Protein AF-A0A7S2VD20-F1 (afdb_monomer_lite)

Sequence (192 aa):
GSCWFQWHRGLNLAALVSISSGLLLAANLGGRKGLKDFDLSTHDSFGYIVFGLTVLQMVLGFVRPRGEIISASFSQPQEPTPIPKEQHSFSDAEVASQEIYSDEEPNDPSSAAVTSKNHKSSLLRMVWGFLHRWVGLGILALAWYTAHTGIQLYQERYENQALGILFWVLASMMGGTLLMLTVYAKLFQNKK

Radius of gyration: 31.03 Å; chains: 1; bounding box: 78×35×81 Å

Structure (mmCIF, N/CA/C/O backbone):
data_AF-A0A7S2VD20-F1
#
_entry.id   AF-A0A7S2VD20-F1
#
loop_
_atom_site.group_PDB
_atom_site.id
_atom_site.type_symbol
_atom_site.label_atom_id
_atom_site.label_alt_id
_atom_site.label_comp_id
_atom_site.label_asym_id
_atom_site.label_entity_id
_atom_site.label_seq_id
_atom_site.pdbx_PDB_ins_code
_atom_site.Cartn_x
_atom_site.Cartn_y
_atom_site.Cartn_z
_atom_site.occupancy
_atom_site.B_iso_or_equiv
_atom_site.auth_seq_id
_atom_site.auth_comp_id
_atom_site.auth_asym_id
_atom_site.auth_atom_id
_atom_site.pdbx_PDB_model_num
ATOM 1 N N . GLY A 1 1 ? 18.544 -7.400 -10.070 1.00 61.16 1 GLY A N 1
ATOM 2 C CA . GLY A 1 1 ? 17.471 -6.386 -9.942 1.00 61.16 1 GLY A CA 1
ATOM 3 C C . GLY A 1 1 ? 17.949 -5.286 -9.021 1.00 61.16 1 GLY A C 1
ATOM 4 O O . GLY A 1 1 ? 18.721 -5.596 -8.124 1.00 61.16 1 GLY A O 1
ATOM 5 N N . SER A 1 2 ? 17.551 -4.031 -9.243 1.00 84.12 2 SER A N 1
ATOM 6 C CA . SER A 1 2 ? 18.001 -2.916 -8.397 1.00 84.12 2 SER A CA 1
ATOM 7 C C . SER A 1 2 ? 17.659 -3.159 -6.920 1.00 84.12 2 SER A C 1
ATOM 9 O O . SER A 1 2 ? 16.620 -3.749 -6.617 1.00 84.12 2 SER A O 1
ATOM 11 N N . CYS A 1 3 ? 18.524 -2.702 -6.007 1.00 85.31 3 CYS A N 1
ATOM 12 C CA . CYS A 1 3 ? 18.321 -2.797 -4.553 1.00 85.31 3 CYS A CA 1
ATOM 13 C C . CYS A 1 3 ? 16.929 -2.272 -4.141 1.00 85.31 3 CYS A C 1
ATOM 15 O O . CYS A 1 3 ? 16.194 -2.938 -3.416 1.00 85.31 3 CYS A O 1
ATOM 17 N N . TRP A 1 4 ? 16.505 -1.152 -4.738 1.00 85.88 4 TRP A N 1
ATOM 18 C CA . TRP A 1 4 ? 15.167 -0.574 -4.573 1.00 85.88 4 TRP A CA 1
ATOM 19 C C . TRP A 1 4 ? 14.021 -1.569 -4.805 1.00 85.88 4 TRP A C 1
ATOM 21 O O . TRP A 1 4 ? 13.073 -1.620 -4.027 1.00 85.88 4 TRP A O 1
ATOM 31 N N . PHE A 1 5 ? 14.097 -2.388 -5.859 1.00 86.94 5 PHE A N 1
ATOM 32 C CA . PHE A 1 5 ? 13.026 -3.330 -6.189 1.00 86.94 5 PHE A CA 1
ATOM 33 C C . PHE A 1 5 ? 12.894 -4.451 -5.151 1.00 86.94 5 PHE A C 1
ATOM 35 O O . PHE A 1 5 ? 11.785 -4.914 -4.888 1.00 86.94 5 PHE A O 1
ATOM 42 N N . GLN A 1 6 ? 14.010 -4.881 -4.556 1.00 89.81 6 GLN A N 1
ATOM 43 C CA . GLN A 1 6 ? 14.001 -5.891 -3.495 1.00 89.81 6 GLN A CA 1
ATOM 44 C C . GLN A 1 6 ? 13.362 -5.327 -2.222 1.00 89.81 6 GLN A C 1
ATOM 46 O O . GLN A 1 6 ? 12.444 -5.944 -1.683 1.00 89.81 6 GLN A O 1
ATOM 51 N N . TRP A 1 7 ? 13.763 -4.117 -1.817 1.00 89.56 7 TRP A N 1
ATOM 52 C CA . TRP A 1 7 ? 13.173 -3.404 -0.680 1.00 89.56 7 TRP A CA 1
ATOM 53 C C . TRP A 1 7 ? 11.678 -3.156 -0.855 1.00 89.56 7 TRP A C 1
ATOM 55 O O . TRP A 1 7 ? 10.892 -3.492 0.025 1.00 89.56 7 TRP A O 1
ATOM 65 N N . HIS A 1 8 ? 11.267 -2.637 -2.013 1.00 89.12 8 HIS A N 1
ATOM 66 C CA . HIS A 1 8 ? 9.859 -2.377 -2.304 1.00 89.12 8 HIS A CA 1
ATOM 67 C C . HIS A 1 8 ? 9.008 -3.653 -2.202 1.00 89.12 8 HIS A C 1
ATOM 69 O O . HIS A 1 8 ? 7.942 -3.644 -1.590 1.00 89.12 8 HIS A O 1
ATOM 75 N N . ARG A 1 9 ? 9.494 -4.779 -2.742 1.00 91.06 9 ARG A N 1
ATOM 76 C CA . ARG A 1 9 ? 8.810 -6.076 -2.617 1.00 91.06 9 ARG A CA 1
ATOM 77 C C . ARG A 1 9 ? 8.738 -6.565 -1.173 1.00 91.06 9 ARG A C 1
ATOM 79 O O . ARG A 1 9 ? 7.682 -7.040 -0.770 1.00 91.06 9 ARG A O 1
ATOM 86 N N . GLY A 1 10 ? 9.831 -6.452 -0.418 1.00 92.75 10 GLY A N 1
ATOM 87 C CA . GLY A 1 10 ? 9.873 -6.843 0.991 1.00 92.75 10 GLY A CA 1
ATOM 88 C C . GLY A 1 10 ? 8.882 -6.047 1.841 1.00 92.75 10 GLY A C 1
ATOM 89 O O . GLY A 1 10 ? 8.111 -6.638 2.590 1.00 92.75 10 GLY A O 1
ATOM 90 N N . LEU A 1 11 ? 8.835 -4.724 1.661 1.00 91.12 11 LEU A N 1
ATOM 91 C CA . LEU A 1 11 ? 7.907 -3.843 2.378 1.00 91.12 11 LEU A CA 1
ATOM 92 C C . LEU A 1 11 ? 6.441 -4.124 2.025 1.00 91.12 11 LEU A C 1
ATOM 94 O O . LEU A 1 11 ? 5.612 -4.194 2.926 1.00 91.12 11 LEU A O 1
ATOM 98 N N . ASN A 1 12 ? 6.117 -4.354 0.748 1.00 92.31 12 ASN A N 1
ATOM 99 C CA . ASN A 1 12 ? 4.755 -4.732 0.351 1.00 92.31 12 ASN A CA 1
ATOM 100 C C . ASN A 1 12 ? 4.339 -6.095 0.924 1.00 92.31 12 ASN A C 1
ATOM 102 O O . ASN A 1 12 ? 3.201 -6.254 1.357 1.00 92.31 12 ASN A O 1
ATOM 106 N N . LEU A 1 13 ? 5.254 -7.071 0.963 1.00 94.25 13 LEU A N 1
ATOM 107 C CA . LEU A 1 13 ? 4.984 -8.368 1.586 1.00 94.25 13 LEU A CA 1
ATOM 108 C C . LEU A 1 13 ? 4.744 -8.218 3.093 1.00 94.25 13 LEU A C 1
ATOM 110 O O . LEU A 1 13 ? 3.786 -8.781 3.615 1.00 94.25 13 LEU A O 1
ATOM 114 N N . ALA A 1 14 ? 5.579 -7.436 3.780 1.00 93.31 14 ALA A N 1
ATOM 115 C CA . ALA A 1 14 ? 5.403 -7.150 5.200 1.00 93.31 14 ALA A CA 1
ATOM 116 C C . ALA A 1 14 ? 4.059 -6.456 5.471 1.00 93.31 14 ALA A C 1
ATOM 118 O O . ALA A 1 14 ? 3.341 -6.854 6.384 1.00 93.31 14 ALA A O 1
ATOM 119 N N . ALA A 1 15 ? 3.674 -5.480 4.642 1.00 92.25 15 ALA A N 1
ATOM 120 C CA . ALA A 1 15 ? 2.371 -4.826 4.733 1.00 92.25 15 ALA A CA 1
ATOM 121 C C . ALA A 1 15 ? 1.217 -5.827 4.564 1.00 92.25 15 ALA A C 1
ATOM 123 O O . ALA A 1 15 ? 0.290 -5.832 5.372 1.00 92.25 15 ALA A O 1
ATOM 124 N N . LEU A 1 16 ? 1.295 -6.723 3.573 1.00 94.69 16 LEU A N 1
ATOM 125 C CA . LEU A 1 16 ? 0.279 -7.752 3.356 1.00 94.69 16 LEU A CA 1
ATOM 126 C C . LEU A 1 16 ? 0.156 -8.703 4.555 1.00 94.69 16 LEU A C 1
ATOM 128 O O . LEU A 1 16 ? -0.959 -9.010 4.976 1.00 94.69 16 LEU A O 1
ATOM 132 N N . VAL A 1 17 ? 1.279 -9.148 5.126 1.00 95.75 17 VAL A N 1
ATOM 133 C CA . VAL A 1 17 ? 1.286 -10.005 6.323 1.00 95.75 17 VAL A CA 1
ATOM 134 C C . VAL A 1 17 ? 0.643 -9.282 7.507 1.00 95.75 17 VAL A C 1
ATOM 136 O O . VAL A 1 17 ? -0.208 -9.863 8.181 1.00 95.75 17 VAL A O 1
ATOM 139 N N . SER A 1 18 ? 0.976 -8.010 7.728 1.00 93.31 18 SER A N 1
ATOM 140 C CA . SER A 1 18 ? 0.385 -7.194 8.794 1.00 93.31 18 SER A CA 1
ATOM 141 C C . SER A 1 18 ? -1.130 -7.036 8.636 1.00 93.31 18 SER A C 1
ATOM 143 O O . SER A 1 18 ? -1.867 -7.279 9.591 1.00 93.31 18 SER A O 1
ATOM 145 N N . ILE A 1 19 ? -1.615 -6.705 7.432 1.00 93.31 19 ILE A N 1
ATOM 146 C CA . ILE A 1 19 ? -3.057 -6.582 7.146 1.00 93.31 19 ILE A CA 1
ATOM 147 C C . ILE A 1 19 ? -3.763 -7.928 7.359 1.00 93.31 19 ILE A C 1
ATOM 149 O O . ILE A 1 19 ? -4.797 -7.985 8.023 1.00 93.31 19 ILE A O 1
ATOM 153 N N . SER A 1 20 ? -3.179 -9.020 6.855 1.00 93.31 20 SER A N 1
ATOM 154 C CA . SER A 1 20 ? -3.729 -10.376 7.011 1.00 93.31 20 SER A CA 1
ATOM 155 C C . SER A 1 20 ? -3.842 -10.775 8.481 1.00 93.31 20 SER A C 1
ATOM 157 O O . SER A 1 20 ? -4.843 -11.350 8.900 1.00 93.31 20 SER A O 1
ATOM 159 N N . SER A 1 21 ? -2.827 -10.435 9.278 1.00 94.75 21 SER A N 1
ATOM 160 C CA . SER A 1 21 ? -2.787 -10.731 10.711 1.00 94.75 21 SER A CA 1
ATOM 161 C C . SER A 1 21 ? -3.853 -9.939 11.469 1.00 94.75 21 SER A C 1
ATOM 163 O O . SER A 1 21 ? -4.547 -10.505 12.312 1.00 94.75 21 SER A O 1
ATOM 165 N N . GLY A 1 22 ? -4.037 -8.657 11.131 1.00 91.00 22 GLY A N 1
ATOM 166 C CA . GLY A 1 22 ? -5.097 -7.815 11.689 1.00 91.00 22 GLY A CA 1
ATOM 167 C C . GLY A 1 22 ? -6.498 -8.342 11.369 1.00 91.00 22 GLY A C 1
ATOM 168 O O . GLY A 1 22 ? -7.317 -8.486 12.275 1.00 91.00 22 GLY A O 1
ATOM 169 N N . LEU A 1 23 ? -6.753 -8.711 10.109 1.00 90.62 23 LEU A N 1
ATOM 170 C CA . LEU A 1 23 ? -8.026 -9.308 9.687 1.00 90.62 23 LEU A CA 1
ATOM 171 C C . LEU A 1 23 ? -8.297 -10.647 10.379 1.00 90.62 23 LEU A C 1
ATOM 173 O O . LEU A 1 23 ? -9.410 -10.887 10.844 1.00 90.62 23 LEU A O 1
ATOM 177 N N . LEU A 1 24 ? -7.285 -11.511 10.487 1.00 92.06 24 LEU A N 1
ATOM 178 C CA . LEU A 1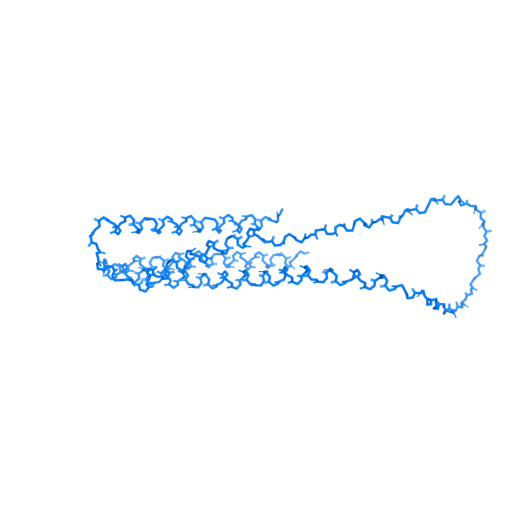 24 ? -7.417 -12.797 11.167 1.00 92.06 24 LEU A CA 1
ATOM 179 C C . LEU A 1 24 ? -7.712 -12.609 12.660 1.00 92.06 24 LEU A C 1
ATOM 181 O O . LEU A 1 24 ? -8.548 -13.321 13.219 1.00 92.06 24 LEU A O 1
ATOM 185 N N . LEU A 1 25 ? -7.054 -11.648 13.311 1.00 91.25 25 LEU A N 1
ATOM 186 C CA . LEU A 1 25 ? -7.322 -11.310 14.705 1.00 91.25 25 LEU A CA 1
ATOM 187 C C . LEU A 1 25 ? -8.751 -10.778 14.876 1.00 91.25 25 LEU A C 1
ATOM 189 O O . LEU A 1 25 ? -9.462 -11.238 15.769 1.00 91.25 25 LEU A O 1
ATOM 193 N N . ALA A 1 26 ? -9.195 -9.877 13.996 1.00 86.81 26 ALA A N 1
ATOM 194 C CA . ALA A 1 26 ? -10.554 -9.340 14.004 1.00 86.81 26 ALA A CA 1
ATOM 195 C C . ALA A 1 26 ? -11.606 -10.450 13.838 1.00 86.81 26 ALA A C 1
ATOM 197 O O . ALA A 1 26 ? -12.536 -10.538 14.640 1.00 86.81 26 ALA A O 1
ATOM 198 N N . ALA A 1 27 ? -11.414 -11.360 12.879 1.00 86.75 27 ALA A N 1
ATOM 199 C CA . ALA A 1 27 ? -12.310 -12.494 12.650 1.00 86.75 27 ALA A CA 1
ATOM 200 C C . ALA A 1 27 ? -12.381 -13.441 13.863 1.00 86.75 27 ALA A C 1
ATOM 202 O O . ALA A 1 27 ? -13.469 -13.841 14.283 1.00 86.75 27 ALA A O 1
ATOM 203 N N . ASN A 1 28 ? -11.234 -13.758 14.476 1.00 88.56 28 ASN A N 1
ATOM 204 C CA . ASN A 1 28 ? -11.179 -14.613 15.666 1.00 88.56 28 ASN A CA 1
ATOM 205 C C . ASN A 1 28 ? -11.853 -13.972 16.889 1.00 88.56 28 ASN A C 1
ATOM 207 O O . ASN A 1 28 ? -12.502 -14.666 17.675 1.00 88.56 28 ASN A O 1
ATOM 211 N N . LEU A 1 29 ? -11.708 -12.656 17.068 1.00 85.56 29 LEU A N 1
ATOM 212 C CA . LEU A 1 29 ? -12.350 -11.926 18.163 1.00 85.56 29 LEU A CA 1
ATOM 213 C C . LEU A 1 29 ? -13.860 -11.765 17.939 1.00 85.56 29 LEU A C 1
ATOM 215 O O . LEU A 1 29 ? -14.627 -11.901 18.896 1.00 85.56 29 LEU A O 1
ATOM 219 N N . GLY A 1 30 ? -14.291 -11.536 16.696 1.00 80.50 30 GLY A N 1
ATOM 220 C CA . GLY A 1 30 ? -15.703 -11.438 16.319 1.00 80.50 30 GLY A CA 1
ATOM 221 C C . GLY A 1 30 ? -16.463 -12.748 16.537 1.00 80.50 30 GLY A C 1
ATOM 222 O O . GLY A 1 30 ? -17.530 -12.748 17.150 1.00 80.50 30 GLY A O 1
ATOM 223 N N . GLY A 1 31 ? -15.872 -13.883 16.148 1.00 77.56 31 GLY A N 1
ATOM 224 C CA . GLY A 1 31 ? -16.497 -15.203 16.291 1.00 77.56 31 GLY A CA 1
ATOM 225 C C . GLY A 1 31 ? -16.735 -15.649 17.740 1.00 77.56 31 GLY A C 1
ATOM 226 O O . GLY A 1 31 ? -17.617 -16.465 17.993 1.00 77.56 31 GLY A O 1
ATOM 227 N N . ARG A 1 32 ? -15.989 -15.106 18.711 1.00 73.50 32 ARG A N 1
ATOM 228 C CA . ARG A 1 32 ? -16.095 -15.500 20.128 1.00 73.50 32 ARG A CA 1
ATOM 229 C C . ARG A 1 32 ? -17.155 -14.748 20.922 1.00 73.50 32 ARG A C 1
ATOM 231 O O . ARG A 1 32 ? -17.578 -15.246 21.959 1.00 73.50 32 ARG A O 1
ATOM 238 N N . LYS A 1 33 ? -17.553 -13.548 20.498 1.00 60.88 33 LYS A N 1
ATOM 239 C CA . LYS A 1 33 ? -18.332 -12.645 21.360 1.00 60.88 33 LYS A CA 1
ATOM 240 C C . LYS A 1 33 ? -19.835 -12.608 21.093 1.00 60.88 33 LYS A C 1
ATOM 242 O O . LYS A 1 33 ? -20.514 -11.814 21.726 1.00 60.88 33 LYS A O 1
ATOM 247 N N . GLY A 1 34 ? -20.380 -13.431 20.193 1.00 54.84 34 GLY A N 1
ATOM 248 C CA . GLY A 1 34 ? -21.811 -13.346 19.867 1.00 54.84 34 GLY A CA 1
ATOM 249 C C . GLY A 1 34 ? -22.227 -11.940 19.409 1.00 54.84 34 GLY A C 1
ATOM 250 O O . GLY A 1 34 ? -23.388 -11.573 19.551 1.00 54.84 34 GLY A O 1
ATOM 251 N N . LEU A 1 35 ? -21.274 -11.158 18.878 1.00 55.06 35 LEU A N 1
ATOM 252 C CA . LEU A 1 35 ? -21.459 -9.798 18.373 1.00 55.06 35 LEU A CA 1
ATOM 253 C C . LEU A 1 35 ? -22.183 -9.859 17.021 1.00 55.06 35 LEU A C 1
ATOM 255 O O . LEU A 1 35 ? -21.626 -9.512 15.984 1.00 55.06 35 LEU A O 1
ATOM 259 N N . LYS A 1 36 ? -23.425 -10.357 17.036 1.00 55.53 36 LYS A N 1
ATOM 260 C CA . LYS A 1 36 ? -24.352 -10.299 15.898 1.00 55.53 36 LYS A CA 1
ATOM 261 C C . LYS A 1 36 ? -24.718 -8.858 15.524 1.00 55.53 36 LYS A C 1
ATOM 263 O O . LYS A 1 36 ? -25.179 -8.647 14.413 1.00 55.53 36 LYS A O 1
ATOM 268 N N . ASP A 1 37 ? -24.427 -7.902 16.406 1.00 56.50 37 ASP A N 1
ATOM 269 C CA . ASP A 1 37 ? -24.639 -6.468 16.191 1.00 56.50 37 ASP A CA 1
ATOM 270 C C . ASP A 1 37 ? -23.422 -5.752 15.587 1.00 56.50 37 ASP A C 1
ATOM 272 O O . ASP A 1 37 ? -23.390 -4.523 15.551 1.00 56.50 37 ASP A O 1
ATOM 276 N N . PHE A 1 38 ? -22.421 -6.478 15.069 1.00 54.91 38 PHE A N 1
ATOM 277 C CA . PHE A 1 38 ? -21.601 -5.902 14.001 1.00 54.91 38 PHE A CA 1
ATOM 278 C C . PHE A 1 38 ? -22.465 -5.841 12.744 1.00 54.91 38 PHE A C 1
ATOM 280 O O . PHE A 1 38 ? -22.302 -6.628 11.810 1.00 54.91 38 PHE A O 1
ATOM 287 N N . ASP A 1 39 ? -23.423 -4.914 12.761 1.00 63.53 39 ASP A N 1
ATOM 288 C CA . ASP A 1 39 ? -23.993 -4.370 11.545 1.00 63.53 39 ASP A CA 1
ATOM 289 C C . ASP A 1 39 ? -22.806 -4.026 10.661 1.00 63.53 39 ASP A C 1
ATOM 291 O O . ASP A 1 39 ? -21.869 -3.390 11.154 1.00 63.53 39 ASP A O 1
ATOM 295 N N . LEU A 1 40 ? -22.790 -4.593 9.453 1.00 63.44 40 LEU A N 1
ATOM 296 C CA . LEU A 1 40 ? -21.628 -4.682 8.576 1.00 63.44 40 LEU A CA 1
ATOM 297 C C . LEU A 1 40 ? -21.110 -3.266 8.346 1.00 63.44 40 LEU A C 1
ATOM 299 O O . LEU A 1 40 ? -21.566 -2.546 7.455 1.00 63.44 40 LEU A O 1
ATOM 303 N N . SER A 1 41 ? -20.224 -2.826 9.231 1.00 72.81 41 SER A N 1
ATOM 304 C CA . SER A 1 41 ? -20.005 -1.407 9.378 1.00 72.81 41 SER A CA 1
ATOM 305 C C . SER A 1 41 ? -19.250 -0.974 8.139 1.00 72.81 41 SER A C 1
ATOM 307 O O . SER A 1 41 ? -18.459 -1.733 7.563 1.00 72.81 41 SER A O 1
ATOM 309 N N . THR A 1 42 ? -19.494 0.249 7.691 1.00 83.38 42 THR A N 1
ATOM 310 C CA . THR A 1 42 ? -18.785 0.823 6.547 1.00 83.38 42 THR A CA 1
ATOM 311 C C . THR A 1 42 ? -17.265 0.590 6.654 1.00 83.38 42 THR A C 1
ATOM 313 O O . THR A 1 42 ? -16.608 0.318 5.651 1.00 83.38 42 THR A O 1
ATOM 316 N N . HIS A 1 43 ? -16.720 0.582 7.877 1.00 88.69 43 HIS A N 1
ATOM 317 C CA . HIS A 1 43 ? -15.328 0.255 8.179 1.00 88.69 43 HIS A CA 1
ATOM 318 C C . HIS A 1 43 ? -14.906 -1.169 7.769 1.00 88.69 43 HIS A C 1
ATOM 320 O O . HIS A 1 43 ? -13.899 -1.322 7.073 1.00 88.69 43 HIS A O 1
ATOM 326 N N . ASP A 1 44 ? -15.666 -2.199 8.149 1.00 87.81 44 ASP A N 1
ATOM 327 C CA . ASP A 1 44 ? -15.321 -3.599 7.861 1.00 87.81 44 ASP A CA 1
ATOM 328 C C . ASP A 1 44 ? -15.278 -3.848 6.349 1.00 87.81 44 ASP A C 1
ATOM 330 O O . ASP A 1 44 ? -14.341 -4.458 5.825 1.00 87.81 44 ASP A O 1
ATOM 334 N N . SER A 1 45 ? -16.248 -3.276 5.630 1.00 90.62 45 SER A N 1
ATOM 335 C CA . SER A 1 45 ? -16.309 -3.336 4.168 1.00 90.62 45 SER A CA 1
ATOM 336 C C . SER A 1 45 ? -15.060 -2.731 3.522 1.00 90.62 45 SER A C 1
ATOM 338 O O . SER A 1 45 ? -14.450 -3.352 2.648 1.00 90.62 45 SER A O 1
ATOM 340 N N . PHE A 1 46 ? -14.620 -1.553 3.978 1.00 92.75 46 PHE A N 1
ATOM 341 C CA . PHE A 1 46 ? -13.393 -0.934 3.473 1.00 92.75 46 PHE A CA 1
ATOM 342 C C . PHE A 1 46 ? -12.140 -1.753 3.799 1.00 92.75 46 PHE A C 1
ATOM 344 O O . PHE A 1 46 ? -11.271 -1.884 2.934 1.00 92.75 46 PHE A O 1
ATOM 351 N N . GLY A 1 47 ? -12.067 -2.375 4.979 1.00 92.00 47 GLY A N 1
ATOM 352 C CA . GLY A 1 47 ? -10.970 -3.273 5.350 1.00 92.00 47 GLY A CA 1
ATOM 353 C C . GLY A 1 47 ? -10.796 -4.439 4.371 1.00 92.00 47 GLY A C 1
ATOM 354 O O . GLY A 1 47 ? -9.684 -4.692 3.895 1.00 92.00 47 GLY A O 1
ATOM 355 N N . TYR A 1 48 ? -11.893 -5.102 3.994 1.00 93.81 48 TYR A N 1
ATOM 356 C CA . TYR A 1 48 ? -11.859 -6.179 2.998 1.00 93.81 48 TYR A CA 1
ATOM 357 C C . TYR A 1 48 ? -11.482 -5.684 1.599 1.00 93.81 48 TYR A C 1
ATOM 359 O O . TYR A 1 48 ? -10.705 -6.348 0.909 1.00 93.81 48 TYR A O 1
ATOM 367 N N . ILE A 1 49 ? -11.977 -4.510 1.188 1.00 95.19 49 ILE A N 1
ATOM 368 C CA . ILE A 1 49 ? -11.626 -3.903 -0.105 1.00 95.19 49 ILE A CA 1
ATOM 369 C C . ILE A 1 49 ? -10.122 -3.608 -0.163 1.00 95.19 49 ILE A C 1
ATOM 371 O O . ILE A 1 49 ? -9.459 -4.003 -1.123 1.00 95.19 49 ILE A O 1
ATOM 375 N N . VAL A 1 50 ? -9.559 -2.968 0.867 1.00 96.12 50 VAL A N 1
ATOM 376 C CA . VAL A 1 50 ? -8.117 -2.672 0.949 1.00 96.12 50 VAL A CA 1
ATOM 377 C C . VAL A 1 50 ? -7.298 -3.955 0.865 1.00 96.12 50 VAL A C 1
ATOM 379 O O . VAL A 1 50 ? -6.331 -4.019 0.103 1.00 96.12 50 VAL A O 1
ATOM 382 N N . PHE A 1 51 ? -7.689 -4.994 1.603 1.00 96.25 51 PHE A N 1
ATOM 383 C CA . PHE A 1 51 ? -7.002 -6.280 1.569 1.00 96.25 51 PHE A CA 1
ATOM 384 C C . PHE A 1 51 ? -7.044 -6.928 0.180 1.00 96.25 51 PHE A C 1
ATOM 386 O O . PHE A 1 51 ? -5.992 -7.270 -0.365 1.00 96.25 51 PHE A O 1
ATOM 393 N N . GLY A 1 52 ? -8.229 -7.032 -0.427 1.00 96.19 52 GLY A N 1
ATOM 394 C CA . GLY A 1 52 ? -8.401 -7.615 -1.757 1.00 96.19 52 GLY A CA 1
ATOM 395 C C . GLY A 1 52 ? -7.604 -6.873 -2.830 1.00 96.19 52 GLY A C 1
ATOM 396 O O . GLY A 1 52 ? -6.887 -7.497 -3.616 1.00 96.19 52 GLY A O 1
ATOM 397 N N . LEU A 1 53 ? -7.648 -5.537 -2.820 1.00 96.62 53 LEU A N 1
ATOM 398 C CA . LEU A 1 53 ? -6.856 -4.712 -3.731 1.00 96.62 53 LEU A CA 1
ATOM 399 C C . LEU A 1 53 ? -5.350 -4.886 -3.495 1.00 96.62 53 LEU A C 1
ATOM 401 O O . LEU A 1 53 ? -4.591 -4.925 -4.461 1.00 96.62 53 LEU A O 1
ATOM 405 N N . THR A 1 54 ? -4.905 -5.030 -2.243 1.00 96.56 54 THR A N 1
ATOM 406 C CA . THR A 1 54 ? -3.479 -5.210 -1.913 1.00 96.56 54 THR A CA 1
ATOM 407 C C . THR A 1 54 ? -2.962 -6.548 -2.439 1.00 96.56 54 THR A C 1
ATOM 409 O O . THR A 1 54 ? -1.903 -6.598 -3.068 1.00 96.56 54 THR A O 1
ATOM 412 N N . VAL A 1 55 ? -3.728 -7.629 -2.250 1.00 96.62 55 VAL A N 1
ATOM 413 C CA . VAL A 1 55 ? -3.414 -8.951 -2.814 1.00 96.62 55 VAL A CA 1
ATOM 414 C C . VAL A 1 55 ? -3.359 -8.875 -4.338 1.00 96.62 55 VAL A C 1
ATOM 416 O O . VAL A 1 55 ? -2.375 -9.312 -4.939 1.00 96.62 55 VAL A O 1
ATOM 419 N N . LEU A 1 56 ? -4.368 -8.266 -4.968 1.00 96.19 56 LEU A N 1
ATOM 420 C CA . LEU A 1 56 ? -4.409 -8.094 -6.418 1.00 96.19 56 LEU A CA 1
ATOM 421 C C . LEU A 1 56 ? -3.199 -7.300 -6.923 1.00 96.19 56 LEU A C 1
ATOM 423 O O . LEU A 1 56 ? -2.532 -7.727 -7.864 1.00 96.19 56 LEU A O 1
ATOM 427 N N . GLN A 1 57 ? -2.865 -6.177 -6.286 1.00 95.62 57 GLN A N 1
ATO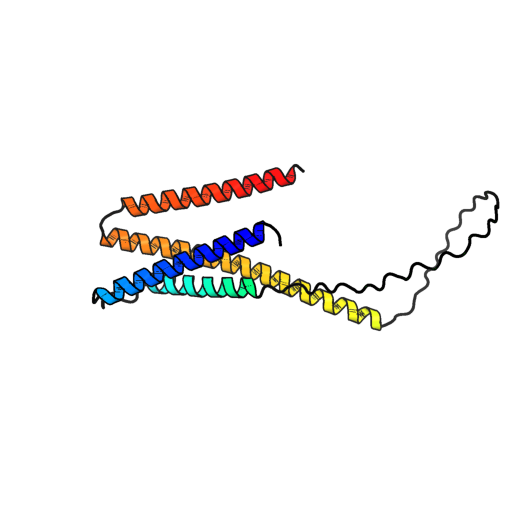M 428 C CA . GLN A 1 57 ? -1.719 -5.358 -6.672 1.00 95.62 57 GLN A CA 1
ATOM 429 C C . GLN A 1 57 ? -0.395 -6.111 -6.508 1.00 95.62 57 GLN A C 1
ATOM 431 O O . GLN A 1 57 ? 0.501 -5.959 -7.343 1.00 95.62 57 GLN A O 1
ATOM 436 N N . MET A 1 58 ? -0.269 -6.947 -5.477 1.00 95.19 58 MET A N 1
ATOM 437 C CA . MET A 1 58 ? 0.903 -7.792 -5.280 1.00 95.19 58 MET A CA 1
ATOM 438 C C . MET A 1 58 ? 1.033 -8.830 -6.398 1.00 95.19 58 MET A C 1
ATOM 440 O O . MET A 1 58 ? 2.105 -8.934 -6.998 1.00 95.19 58 MET A O 1
ATOM 444 N N . VAL A 1 59 ? -0.054 -9.527 -6.749 1.00 95.19 59 VAL A N 1
ATOM 445 C CA . VAL A 1 59 ? -0.092 -10.474 -7.878 1.00 95.19 59 VAL A CA 1
ATOM 446 C C . VAL A 1 59 ? 0.259 -9.769 -9.189 1.00 95.19 59 VAL A C 1
ATOM 448 O O . VAL A 1 59 ? 1.170 -10.206 -9.890 1.00 95.19 59 VAL A O 1
ATOM 451 N N . LEU A 1 60 ? -0.364 -8.626 -9.493 1.00 93.12 60 LEU A N 1
ATOM 452 C CA . LEU A 1 60 ? -0.046 -7.821 -10.680 1.00 93.12 60 LEU A CA 1
ATOM 453 C C . LEU A 1 60 ? 1.411 -7.326 -10.684 1.00 93.12 60 LEU A C 1
ATOM 455 O O . LEU A 1 60 ? 2.012 -7.181 -11.749 1.00 93.12 60 LEU A O 1
ATOM 459 N N . GLY A 1 61 ? 1.991 -7.103 -9.502 1.00 91.81 61 GLY A N 1
ATOM 460 C CA . GLY A 1 61 ? 3.410 -6.818 -9.291 1.00 91.81 61 GLY A CA 1
ATOM 461 C C . GLY A 1 61 ? 4.331 -7.971 -9.708 1.00 91.81 61 GLY A C 1
ATOM 462 O O . GLY A 1 61 ? 5.413 -7.732 -10.252 1.00 91.81 61 GLY A O 1
ATOM 463 N N . PHE A 1 62 ? 3.903 -9.218 -9.488 1.00 91.88 62 PHE A N 1
ATOM 464 C CA . PHE A 1 62 ? 4.627 -10.424 -9.899 1.00 91.88 62 PHE A CA 1
ATOM 465 C C . PHE A 1 62 ? 4.494 -10.717 -11.394 1.00 91.88 62 PHE A C 1
ATOM 467 O O . PHE A 1 62 ? 5.490 -11.087 -12.018 1.00 91.88 62 PHE A O 1
ATOM 474 N N . VAL A 1 63 ? 3.320 -10.473 -11.988 1.00 92.50 63 VAL A N 1
ATOM 475 C CA . VAL A 1 63 ? 3.073 -10.589 -13.443 1.00 92.50 63 VAL A CA 1
ATOM 476 C C . VAL A 1 63 ? 3.606 -9.361 -14.202 1.00 92.50 63 VAL A C 1
ATOM 478 O O . VAL A 1 63 ? 3.143 -9.017 -15.286 1.00 92.50 63 VAL A O 1
ATOM 481 N N . ARG A 1 64 ? 4.606 -8.661 -13.652 1.00 90.12 64 ARG A N 1
ATOM 482 C CA . ARG A 1 64 ? 5.262 -7.556 -14.348 1.00 90.12 64 ARG A CA 1
ATOM 483 C C . ARG A 1 64 ? 5.766 -8.056 -15.706 1.00 90.12 64 ARG A C 1
ATOM 485 O O . ARG A 1 64 ? 6.588 -8.978 -15.707 1.00 90.12 64 ARG A O 1
ATOM 492 N N . PRO A 1 65 ? 5.377 -7.421 -16.831 1.00 87.12 65 PRO A N 1
ATOM 493 C CA . PRO A 1 65 ? 5.911 -7.770 -18.137 1.00 87.12 65 PRO A CA 1
ATOM 494 C C . PRO A 1 65 ? 7.437 -7.698 -18.090 1.00 87.12 65 PRO A C 1
ATOM 496 O O . PRO A 1 65 ? 8.028 -6.619 -17.939 1.00 87.12 65 PRO A O 1
ATOM 499 N N . ARG A 1 66 ? 8.087 -8.864 -18.148 1.00 84.25 66 ARG A N 1
ATOM 500 C CA . ARG A 1 66 ? 9.518 -8.935 -18.418 1.00 84.25 66 ARG A CA 1
ATOM 501 C C . ARG A 1 66 ? 9.609 -8.477 -19.858 1.00 84.25 66 ARG A C 1
ATOM 503 O O . ARG A 1 66 ? 9.064 -9.147 -20.724 1.00 84.25 66 ARG A O 1
ATOM 510 N N . GLY A 1 67 ? 10.173 -7.290 -20.088 1.00 74.38 67 GLY A N 1
ATOM 511 C CA . GLY A 1 67 ? 10.488 -6.902 -21.456 1.00 74.38 67 GLY A CA 1
ATOM 512 C C . GLY A 1 67 ? 11.300 -8.056 -22.007 1.00 74.38 67 GLY A C 1
ATOM 513 O O . GLY A 1 67 ? 12.327 -8.377 -21.404 1.00 74.38 67 GLY A O 1
ATOM 514 N N . GLU A 1 68 ? 10.780 -8.745 -23.023 1.00 60.72 68 GLU A N 1
ATOM 515 C CA . GLU A 1 68 ? 11.597 -9.675 -23.776 1.00 60.72 68 GLU A CA 1
ATOM 516 C C . GLU A 1 68 ? 12.819 -8.855 -24.136 1.00 60.72 68 GLU A C 1
ATOM 518 O O . GLU A 1 68 ? 12.723 -7.824 -24.810 1.00 60.72 68 GLU A O 1
ATOM 523 N N . ILE A 1 69 ? 13.960 -9.241 -23.568 1.00 57.66 69 ILE A N 1
ATOM 524 C CA . ILE A 1 69 ? 15.219 -8.853 -24.153 1.00 57.66 69 ILE A CA 1
ATOM 525 C C . ILE A 1 69 ? 15.144 -9.624 -25.460 1.00 57.66 69 ILE A C 1
ATOM 527 O O . ILE A 1 69 ? 15.550 -10.781 -25.535 1.00 57.66 69 ILE A O 1
ATOM 531 N N . ILE A 1 70 ? 14.536 -9.008 -26.476 1.00 56.47 70 ILE A N 1
ATOM 532 C CA . ILE A 1 70 ? 14.895 -9.260 -27.853 1.00 56.47 70 ILE A CA 1
ATOM 533 C C . ILE A 1 70 ? 16.328 -8.754 -27.873 1.00 56.47 70 ILE A C 1
ATOM 535 O O . ILE A 1 70 ? 16.631 -7.639 -28.288 1.00 56.47 70 ILE A O 1
ATOM 539 N N . SER A 1 71 ? 17.217 -9.565 -27.292 1.00 52.75 71 SER A N 1
ATOM 540 C CA . SER A 1 71 ? 18.570 -9.684 -27.736 1.00 52.75 71 SER A CA 1
ATOM 541 C C . SER A 1 71 ? 18.319 -10.014 -29.181 1.00 52.75 71 SER A C 1
ATOM 543 O O . SER A 1 71 ? 18.039 -11.155 -29.546 1.00 52.75 71 SER A O 1
ATOM 545 N N . ALA A 1 72 ? 18.319 -8.972 -30.001 1.00 52.88 72 ALA A N 1
ATOM 546 C CA . ALA A 1 72 ? 18.910 -9.109 -31.285 1.00 52.88 72 ALA A CA 1
ATOM 547 C C . ALA A 1 72 ? 20.202 -9.877 -30.975 1.00 52.88 72 ALA A C 1
ATOM 549 O O . ALA A 1 72 ? 21.193 -9.320 -30.513 1.00 52.88 72 ALA A O 1
ATOM 550 N N . SER A 1 73 ? 20.161 -11.186 -31.213 1.00 53.12 73 SER A N 1
ATOM 551 C CA . SER A 1 73 ? 21.058 -11.833 -32.151 1.00 53.12 73 SER A CA 1
ATOM 552 C C . SER A 1 73 ? 21.159 -10.927 -33.385 1.00 53.12 73 SER A C 1
ATOM 554 O O . SER A 1 73 ? 20.714 -11.256 -34.478 1.00 53.12 73 SER A O 1
ATOM 556 N N . PHE A 1 74 ? 21.661 -9.713 -33.164 1.00 56.56 74 PHE A N 1
ATOM 557 C CA . PHE A 1 74 ? 22.340 -8.901 -34.111 1.00 56.56 74 PHE A CA 1
ATOM 558 C C . PHE A 1 74 ? 23.501 -9.821 -34.375 1.00 56.56 74 PHE A C 1
ATOM 560 O O . PHE A 1 74 ? 24.387 -9.972 -33.531 1.00 56.56 74 PHE A O 1
ATOM 567 N N . SER A 1 75 ? 23.365 -10.593 -35.450 1.00 57.56 75 SER A N 1
ATOM 568 C CA . SER A 1 75 ? 24.497 -11.151 -36.147 1.00 57.56 75 SER A CA 1
ATOM 569 C C . SER A 1 75 ? 25.525 -10.039 -36.086 1.00 57.56 75 SER A C 1
ATOM 571 O O . SER A 1 75 ? 25.302 -8.988 -36.689 1.00 57.56 75 SER A O 1
ATOM 573 N N . GLN A 1 76 ? 26.546 -10.181 -35.231 1.00 60.41 76 GLN A N 1
ATOM 574 C CA . GLN A 1 76 ? 27.692 -9.299 -35.332 1.00 60.41 76 GLN A CA 1
ATOM 575 C C . GLN A 1 76 ? 28.013 -9.334 -36.821 1.00 60.41 76 GLN A C 1
ATOM 577 O O . GLN A 1 76 ? 28.133 -10.448 -37.350 1.00 60.41 76 GLN A O 1
ATOM 582 N N . PRO A 1 77 ? 28.029 -8.182 -37.516 1.00 64.75 77 PRO A N 1
ATOM 583 C CA . PRO A 1 77 ? 28.582 -8.137 -38.851 1.00 64.75 77 PRO A CA 1
ATOM 584 C C . PRO A 1 77 ? 29.905 -8.874 -38.722 1.00 64.75 77 PRO A C 1
ATOM 586 O O . PRO A 1 77 ? 30.719 -8.480 -37.883 1.00 64.75 77 PRO A O 1
ATOM 589 N N . GLN A 1 78 ? 30.028 -10.030 -39.387 1.00 61.88 78 GLN A N 1
ATOM 590 C CA . GLN A 1 78 ? 31.281 -10.765 -39.401 1.00 61.88 78 GLN A CA 1
ATOM 591 C C . GLN A 1 78 ? 32.326 -9.721 -39.744 1.00 61.88 78 GLN A C 1
ATOM 593 O O . GLN A 1 78 ? 32.221 -9.087 -40.794 1.00 61.88 78 GLN A O 1
ATOM 598 N N . GLU A 1 79 ? 33.234 -9.464 -38.804 1.00 64.31 79 GLU A N 1
ATOM 599 C CA . GLU A 1 79 ? 34.327 -8.538 -39.021 1.00 64.31 79 GLU A CA 1
ATOM 600 C C . GLU A 1 79 ? 34.976 -8.990 -40.334 1.00 64.31 79 GLU A C 1
ATOM 602 O O . GLU A 1 79 ? 35.360 -10.165 -40.429 1.00 64.31 79 GLU A O 1
ATOM 607 N N . PRO A 1 80 ? 34.955 -8.157 -41.394 1.00 67.50 80 PRO A N 1
ATOM 608 C CA . PRO A 1 80 ? 35.485 -8.563 -42.678 1.00 67.50 80 PRO A CA 1
ATOM 609 C C . PRO A 1 80 ? 36.918 -8.996 -42.428 1.00 67.50 80 PRO A C 1
ATOM 611 O O . PRO A 1 80 ? 37.709 -8.260 -41.835 1.00 67.50 80 PRO A O 1
ATOM 614 N N . THR A 1 81 ? 37.209 -10.238 -42.808 1.00 68.19 81 THR A N 1
ATOM 615 C CA . THR A 1 81 ? 38.525 -10.845 -42.657 1.00 68.19 81 THR A CA 1
ATOM 616 C C . THR A 1 81 ? 39.566 -9.827 -43.125 1.00 68.19 81 THR A C 1
ATOM 618 O O . THR A 1 81 ? 39.403 -9.299 -44.229 1.00 68.19 81 THR A O 1
ATOM 621 N N . PRO A 1 82 ? 40.576 -9.482 -42.304 1.00 69.69 82 PRO A N 1
ATOM 622 C CA . PRO A 1 82 ? 41.523 -8.431 -42.640 1.00 69.69 82 PRO A CA 1
ATOM 623 C C . PRO A 1 82 ? 42.163 -8.749 -43.989 1.00 69.69 82 PRO A C 1
ATOM 625 O O . PRO A 1 82 ? 42.923 -9.708 -44.117 1.00 69.69 82 PRO A O 1
ATOM 628 N N . ILE A 1 83 ? 41.823 -7.952 -45.003 1.00 70.06 83 ILE A N 1
ATOM 629 C CA . ILE A 1 83 ? 42.487 -7.994 -46.301 1.00 70.06 83 ILE A CA 1
ATOM 630 C C . ILE A 1 83 ? 43.952 -7.606 -46.036 1.00 70.06 83 ILE A C 1
ATOM 632 O O . ILE A 1 83 ? 44.190 -6.555 -45.427 1.00 70.06 83 ILE A O 1
ATOM 636 N N . PRO A 1 84 ? 44.937 -8.437 -46.428 1.00 70.81 84 PRO A N 1
ATOM 637 C CA . PRO A 1 84 ? 46.348 -8.102 -46.298 1.00 70.81 84 PRO A CA 1
ATOM 638 C C . PRO A 1 84 ? 46.623 -6.743 -46.946 1.00 70.81 84 PRO A C 1
ATOM 640 O O . PRO A 1 84 ? 46.363 -6.545 -48.130 1.00 70.81 84 PRO A O 1
ATOM 643 N N . LYS A 1 85 ? 47.118 -5.789 -46.152 1.00 65.56 85 LYS A N 1
ATOM 644 C CA . LYS A 1 85 ? 47.533 -4.471 -46.637 1.00 65.56 85 LYS A CA 1
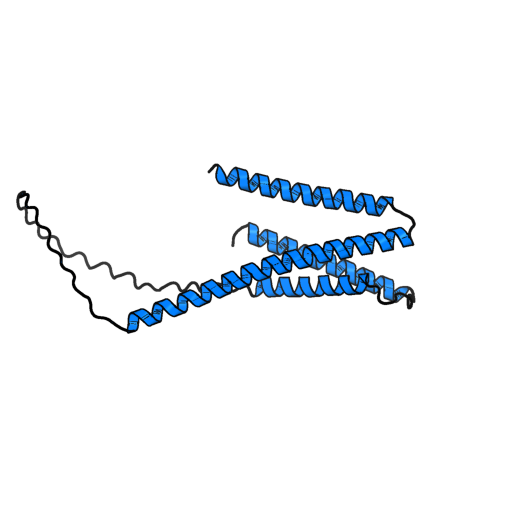ATOM 645 C C . LYS A 1 85 ? 48.740 -4.644 -47.563 1.00 65.56 85 LYS A C 1
ATOM 647 O O . LYS A 1 85 ? 49.850 -4.835 -47.069 1.00 65.56 85 LYS A O 1
ATOM 652 N N . GLU A 1 86 ? 48.549 -4.535 -48.875 1.00 60.53 86 GLU A N 1
ATOM 653 C CA . GLU A 1 86 ? 49.645 -4.147 -49.763 1.00 60.53 86 GLU A CA 1
ATOM 654 C C . GLU A 1 86 ? 50.002 -2.685 -49.472 1.00 60.53 86 GLU A C 1
ATOM 656 O O . GLU A 1 86 ? 49.171 -1.777 -49.544 1.00 60.53 86 GLU A O 1
ATOM 661 N N . GLN A 1 87 ? 51.249 -2.468 -49.063 1.00 62.09 87 GLN A N 1
ATOM 662 C CA . GLN A 1 87 ? 51.825 -1.148 -48.856 1.00 62.09 87 GLN A CA 1
ATOM 663 C C . GLN A 1 87 ? 52.052 -0.484 -50.216 1.00 62.09 87 GLN A C 1
ATOM 665 O O . GLN A 1 87 ? 53.081 -0.713 -50.845 1.00 62.09 87 GLN A O 1
ATOM 670 N N . HIS A 1 88 ? 51.138 0.384 -50.644 1.00 51.41 88 HIS A N 1
ATOM 671 C CA . HIS A 1 88 ? 51.440 1.361 -51.685 1.00 51.41 88 HIS A CA 1
ATOM 672 C C . HIS A 1 88 ? 51.454 2.768 -51.088 1.00 51.41 88 HIS A C 1
ATOM 674 O O . HIS A 1 88 ? 50.430 3.355 -50.752 1.00 51.41 88 HIS A O 1
ATOM 680 N N . SER A 1 89 ? 52.675 3.273 -50.918 1.00 66.31 89 SER A N 1
ATOM 681 C CA . SER A 1 89 ? 52.981 4.674 -50.656 1.00 66.31 89 SER A CA 1
ATOM 682 C C . SER A 1 89 ? 52.639 5.484 -51.902 1.00 66.31 89 SER A C 1
ATOM 684 O O . SER A 1 89 ? 53.206 5.216 -52.959 1.00 66.31 89 SER A O 1
ATOM 686 N N . PHE A 1 90 ? 51.737 6.461 -51.784 1.00 52.31 90 PHE A N 1
ATOM 687 C CA . PHE A 1 90 ? 51.682 7.582 -52.714 1.00 52.31 90 PHE A CA 1
ATOM 688 C C . PHE A 1 90 ? 51.299 8.884 -52.005 1.00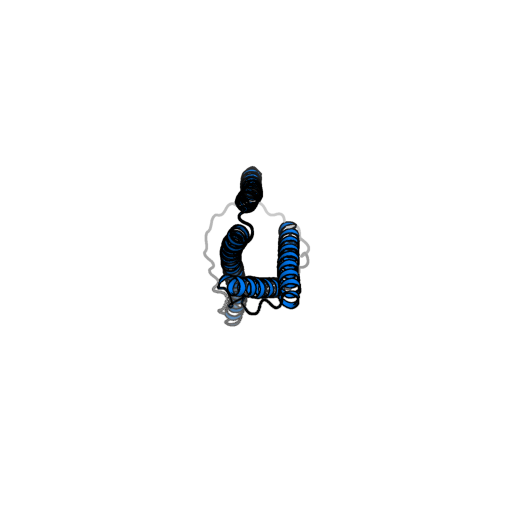 52.31 90 PHE A C 1
ATOM 690 O O . PHE A 1 90 ? 50.439 8.921 -51.130 1.00 52.31 90 PHE A O 1
ATOM 697 N N . SER A 1 91 ? 52.058 9.896 -52.412 1.00 59.78 91 SER A N 1
ATOM 698 C CA . SER A 1 91 ? 52.160 11.292 -52.001 1.00 59.78 91 SER A CA 1
ATOM 699 C C . SER A 1 91 ? 50.851 12.079 -51.940 1.00 59.78 91 SER A C 1
ATOM 701 O O . SER A 1 91 ? 49.922 11.835 -52.704 1.00 59.78 91 SER A O 1
ATOM 703 N N . ASP A 1 92 ? 50.889 13.102 -51.087 1.00 64.88 92 ASP A N 1
ATOM 704 C CA . ASP A 1 92 ? 49.937 14.196 -50.926 1.00 64.88 92 ASP A CA 1
ATOM 705 C C . ASP A 1 92 ? 49.479 14.816 -52.256 1.00 64.88 92 ASP A C 1
ATOM 707 O O . ASP A 1 92 ? 50.303 15.188 -53.095 1.00 64.88 92 ASP A O 1
ATOM 711 N N . ALA A 1 93 ? 48.164 14.995 -52.396 1.00 57.34 93 ALA A N 1
ATOM 712 C CA . ALA A 1 93 ? 47.559 15.999 -53.263 1.00 57.34 93 ALA A CA 1
ATOM 713 C C . ALA A 1 93 ? 46.141 16.330 -52.769 1.00 57.34 93 ALA A C 1
ATOM 715 O O . ALA A 1 93 ? 45.195 15.555 -52.894 1.00 57.34 93 ALA A O 1
ATOM 716 N N . GLU A 1 94 ? 46.043 17.517 -52.187 1.00 67.00 94 GLU A N 1
ATOM 717 C CA . GLU A 1 94 ? 44.851 18.327 -51.978 1.00 67.00 94 GLU A CA 1
ATOM 718 C C . GLU A 1 94 ? 43.993 18.420 -53.253 1.00 67.00 94 GLU A C 1
ATOM 720 O O . GLU A 1 94 ? 44.429 19.013 -54.235 1.00 67.00 94 GLU A O 1
ATOM 725 N N . VAL A 1 95 ? 42.766 17.882 -53.237 1.00 54.50 95 VAL A N 1
ATOM 726 C CA . VAL A 1 95 ? 41.695 18.267 -54.173 1.00 54.50 95 VAL A CA 1
ATOM 727 C C . VAL A 1 95 ? 40.344 18.175 -53.465 1.00 54.50 95 VAL A C 1
ATOM 729 O O . VAL A 1 95 ? 39.856 17.102 -53.117 1.00 54.50 95 VAL A O 1
ATOM 732 N N . ALA A 1 96 ? 39.732 19.340 -53.274 1.00 65.25 96 ALA A N 1
ATOM 733 C CA . ALA A 1 96 ? 38.320 19.492 -52.981 1.00 65.25 96 ALA A CA 1
ATOM 734 C C . ALA A 1 96 ? 37.483 18.992 -54.165 1.00 65.25 96 ALA A C 1
ATOM 736 O O . ALA A 1 96 ? 37.713 19.437 -55.286 1.00 65.25 96 ALA A O 1
ATOM 737 N N . SER A 1 97 ? 36.491 18.133 -53.922 1.00 55.00 97 SER A N 1
ATOM 738 C CA . SER A 1 97 ? 35.291 18.002 -54.758 1.00 55.00 97 SER A CA 1
ATOM 739 C C . SER A 1 97 ? 34.202 17.232 -54.022 1.00 55.00 97 SER A C 1
ATOM 741 O O . SER A 1 97 ? 34.411 16.169 -53.447 1.00 55.00 97 SER A O 1
ATOM 743 N N . GLN A 1 98 ? 33.038 17.854 -54.045 1.00 55.53 98 GLN A N 1
ATOM 744 C CA . GLN A 1 98 ? 31.762 17.468 -53.493 1.00 55.53 98 GLN A CA 1
ATOM 745 C C . GLN A 1 98 ? 30.949 16.857 -54.640 1.00 55.53 98 GLN A C 1
ATOM 747 O O . GLN A 1 98 ? 30.560 17.588 -55.539 1.00 55.53 98 GLN A O 1
ATOM 752 N N . GLU A 1 99 ? 30.667 15.558 -54.594 1.00 53.09 99 GLU A N 1
ATOM 753 C CA . GLU A 1 99 ? 29.553 14.915 -55.309 1.00 53.09 99 GLU A CA 1
ATOM 754 C C . GLU A 1 99 ? 28.973 13.900 -54.316 1.00 53.09 99 GLU A C 1
ATOM 756 O O . GLU A 1 99 ? 29.645 12.971 -53.883 1.00 53.09 99 GLU A O 1
ATOM 761 N N . ILE A 1 100 ? 27.871 14.221 -53.633 1.00 55.62 100 ILE A N 1
ATOM 762 C CA . ILE A 1 100 ? 26.509 13.881 -54.070 1.00 55.62 100 ILE A CA 1
ATOM 763 C C . ILE A 1 100 ? 26.492 12.518 -54.761 1.00 55.62 100 ILE A C 1
ATOM 765 O O . ILE A 1 100 ? 26.467 12.420 -55.982 1.00 55.62 100 ILE A O 1
ATOM 769 N N . TYR A 1 101 ? 26.464 11.469 -53.947 1.00 53.75 101 TYR A N 1
ATOM 770 C CA . TYR A 1 101 ? 26.029 10.156 -54.385 1.00 53.75 101 TYR A CA 1
ATOM 771 C C . TYR A 1 101 ? 24.919 9.693 -53.441 1.00 53.75 101 TYR A C 1
ATOM 773 O O . TYR A 1 101 ? 25.153 9.125 -52.376 1.00 53.75 101 TYR A O 1
ATOM 781 N N . SER A 1 102 ? 23.692 10.075 -53.803 1.00 54.44 102 SER A N 1
ATOM 782 C CA . SER A 1 102 ? 22.471 9.453 -53.305 1.00 54.44 102 SER A CA 1
ATOM 783 C C . SER A 1 102 ? 22.254 8.181 -54.111 1.00 54.44 102 SER A C 1
ATOM 785 O O . SER A 1 102 ? 21.581 8.209 -55.137 1.00 54.44 102 SER A O 1
ATOM 787 N N . ASP A 1 103 ? 22.826 7.077 -53.641 1.00 49.09 103 ASP A N 1
ATOM 788 C CA . ASP A 1 103 ? 22.292 5.766 -53.984 1.00 49.09 103 ASP A CA 1
ATOM 789 C C . ASP A 1 103 ? 20.998 5.583 -53.189 1.00 49.09 103 ASP A C 1
ATOM 791 O O . ASP A 1 103 ? 20.999 5.373 -51.973 1.00 49.09 103 ASP A O 1
ATOM 795 N N . GLU A 1 104 ? 19.874 5.720 -53.891 1.00 57.41 104 GLU A N 1
ATOM 796 C CA . GLU A 1 104 ? 18.607 5.137 -53.473 1.00 57.41 104 GLU A CA 1
ATOM 797 C C . GLU A 1 104 ? 18.780 3.613 -53.439 1.00 57.41 104 GLU A C 1
ATOM 799 O O . GLU A 1 104 ? 18.578 2.912 -54.432 1.00 57.41 104 GLU A O 1
ATOM 804 N N . GLU A 1 105 ? 19.189 3.095 -52.279 1.00 60.69 105 GLU A N 1
ATOM 805 C CA . GLU A 1 105 ? 19.103 1.667 -51.992 1.00 60.69 105 GLU A CA 1
ATOM 806 C C . GLU A 1 105 ? 17.631 1.218 -52.070 1.00 60.69 105 GLU A C 1
ATOM 808 O O . GLU A 1 105 ? 16.719 1.940 -51.644 1.00 60.69 105 GLU A O 1
ATOM 813 N N . PRO A 1 106 ? 17.376 0.027 -52.632 1.00 57.84 106 PRO A N 1
ATOM 814 C CA . PRO A 1 106 ? 16.052 -0.391 -53.037 1.00 57.84 106 PRO A CA 1
ATOM 815 C C . PRO A 1 106 ? 15.142 -0.554 -51.823 1.00 57.84 106 PRO A C 1
ATOM 817 O O . PRO A 1 106 ? 15.491 -1.197 -50.834 1.00 57.84 106 PRO A O 1
ATOM 820 N N . ASN A 1 107 ? 13.938 0.007 -51.953 1.00 57.66 107 ASN A N 1
ATOM 821 C CA . ASN A 1 107 ? 12.768 -0.254 -51.122 1.00 57.66 107 ASN A CA 1
ATOM 822 C C . ASN A 1 107 ? 12.575 -1.767 -50.924 1.00 57.66 107 ASN A C 1
ATOM 824 O O . ASN A 1 107 ? 11.867 -2.409 -51.699 1.00 57.66 107 ASN A O 1
ATOM 828 N N . ASP A 1 108 ? 13.181 -2.334 -49.881 1.00 62.81 108 ASP A N 1
ATOM 829 C CA . ASP A 1 108 ? 12.864 -3.673 -49.412 1.00 62.81 108 ASP A CA 1
ATOM 830 C C . ASP A 1 108 ? 11.678 -3.570 -48.429 1.00 62.81 108 ASP A C 1
ATOM 832 O O . ASP A 1 108 ? 11.851 -3.145 -47.276 1.00 62.81 108 ASP A O 1
ATOM 836 N N . PRO A 1 109 ? 10.446 -3.939 -48.844 1.00 62.91 109 PRO A N 1
ATOM 837 C CA . PRO A 1 109 ? 9.264 -3.897 -47.981 1.00 62.91 109 PRO A CA 1
ATOM 838 C C . PRO A 1 109 ? 9.374 -4.827 -46.756 1.00 62.91 109 PRO A C 1
ATOM 840 O O . PRO A 1 109 ? 8.530 -4.760 -45.859 1.00 62.91 109 PRO A O 1
ATOM 843 N N . SER A 1 110 ? 10.419 -5.658 -46.669 1.00 58.38 110 SER A N 1
ATOM 844 C CA . SER A 1 110 ? 10.723 -6.507 -45.514 1.00 58.38 110 SER A CA 1
ATOM 845 C C . SER A 1 110 ? 11.239 -5.726 -44.288 1.00 58.38 110 SER A C 1
ATOM 847 O O . SER A 1 110 ? 10.997 -6.123 -43.145 1.00 58.38 110 SER A O 1
ATOM 849 N N . SER A 1 111 ? 11.863 -4.556 -44.484 1.00 56.53 111 SER A N 1
ATOM 850 C CA . SER A 1 111 ? 12.426 -3.725 -43.400 1.00 56.53 111 SER A CA 1
ATOM 851 C C . SER A 1 111 ? 11.353 -2.996 -42.565 1.00 56.53 111 SER A C 1
ATOM 853 O O . SER A 1 111 ? 11.477 -2.843 -41.344 1.00 56.53 111 SER A O 1
ATOM 855 N N . ALA A 1 112 ? 10.222 -2.628 -43.179 1.00 58.28 112 ALA A N 1
ATOM 856 C CA . ALA A 1 112 ? 9.145 -1.896 -42.504 1.00 58.28 112 ALA A CA 1
ATOM 857 C C . ALA A 1 112 ? 8.343 -2.751 -41.498 1.00 58.28 112 ALA A C 1
ATOM 859 O O . ALA A 1 112 ? 7.745 -2.222 -40.558 1.00 58.28 112 ALA A O 1
ATOM 860 N N . ALA A 1 113 ? 8.334 -4.080 -41.645 1.00 59.31 113 ALA A N 1
ATOM 861 C CA . ALA A 1 113 ? 7.587 -4.968 -40.750 1.00 59.31 113 ALA A CA 1
ATOM 862 C C . ALA A 1 113 ? 8.284 -5.192 -39.391 1.00 59.31 113 ALA A C 1
ATOM 864 O O . ALA A 1 113 ? 7.622 -5.502 -38.393 1.00 59.31 113 ALA A O 1
ATOM 865 N N . VAL A 1 114 ? 9.607 -5.007 -39.322 1.00 60.12 114 VAL A N 1
ATOM 866 C CA . VAL A 1 114 ? 10.411 -5.270 -38.115 1.00 60.12 114 VAL A CA 1
ATOM 867 C C . VAL A 1 114 ? 10.292 -4.138 -37.085 1.00 60.12 114 VAL A C 1
ATOM 869 O O . VAL A 1 114 ? 10.304 -4.392 -35.878 1.00 60.12 114 VAL A O 1
ATOM 872 N N . THR A 1 115 ? 10.066 -2.895 -37.516 1.00 60.84 115 THR A N 1
ATOM 873 C CA . THR A 1 115 ? 9.943 -1.740 -36.603 1.00 60.84 115 THR A CA 1
ATOM 874 C C . THR A 1 115 ? 8.618 -1.720 -35.822 1.00 60.84 115 THR A C 1
ATOM 876 O O . THR A 1 115 ? 8.571 -1.248 -34.685 1.00 60.84 115 THR A O 1
ATOM 879 N N . SER A 1 116 ? 7.547 -2.315 -36.359 1.00 62.31 116 SER A N 1
ATOM 880 C CA . SER A 1 116 ? 6.199 -2.303 -35.760 1.00 62.31 116 SER A CA 1
ATOM 881 C C . SER A 1 116 ? 6.064 -3.124 -34.464 1.00 62.31 116 SER A C 1
ATOM 883 O O . SER A 1 116 ? 5.348 -2.729 -33.535 1.00 62.31 116 SER A O 1
ATOM 885 N N . LYS A 1 117 ? 6.758 -4.268 -34.348 1.00 63.38 117 LYS A N 1
ATOM 886 C CA . LYS A 1 117 ? 6.615 -5.167 -33.182 1.00 63.38 117 LYS A CA 1
ATOM 887 C C . LYS A 1 117 ? 7.275 -4.617 -31.913 1.00 63.38 117 LYS A C 1
ATOM 889 O O . LYS A 1 117 ? 6.717 -4.778 -30.827 1.00 63.38 117 LYS A O 1
ATOM 894 N N . ASN A 1 118 ? 8.392 -3.900 -32.045 1.00 64.94 118 ASN A N 1
ATOM 895 C CA . ASN A 1 118 ? 9.129 -3.346 -30.902 1.00 64.94 118 ASN A CA 1
ATOM 896 C C . ASN A 1 118 ? 8.383 -2.201 -30.195 1.00 64.94 118 ASN A C 1
ATOM 898 O O . ASN A 1 118 ? 8.552 -1.997 -28.993 1.00 64.94 118 ASN A O 1
ATOM 902 N N . HIS A 1 119 ? 7.498 -1.488 -30.895 1.00 70.56 119 HIS A N 1
ATOM 903 C CA . HIS A 1 119 ? 6.737 -0.389 -30.299 1.00 70.56 119 HIS A CA 1
ATOM 904 C C . HIS A 1 119 ? 5.683 -0.878 -29.281 1.00 70.56 119 HIS A C 1
ATOM 906 O O . HIS A 1 119 ? 5.457 -0.244 -28.250 1.00 70.56 119 HIS A O 1
ATOM 912 N N . LYS A 1 120 ? 5.064 -2.046 -29.514 1.00 75.69 120 LYS A N 1
ATOM 913 C CA . LYS A 1 120 ? 3.944 -2.544 -28.691 1.00 75.69 120 LYS A CA 1
ATOM 914 C C . LYS A 1 120 ? 4.374 -3.022 -27.297 1.00 75.69 120 LYS A C 1
ATOM 916 O O . LYS A 1 120 ? 3.669 -2.767 -26.321 1.00 75.69 120 LYS A O 1
ATOM 921 N N . SER A 1 121 ? 5.531 -3.679 -27.180 1.00 73.88 121 SER A N 1
ATOM 922 C CA . SER A 1 121 ? 6.039 -4.191 -25.894 1.00 73.88 121 SER A CA 1
ATOM 923 C C . SER A 1 121 ? 6.443 -3.062 -24.935 1.00 73.88 121 SER A C 1
ATOM 925 O O . SER A 1 121 ? 6.217 -3.158 -23.724 1.00 73.88 121 SER A O 1
ATOM 927 N N . SER A 1 122 ? 6.965 -1.956 -25.475 1.00 81.81 122 SER A N 1
ATOM 928 C CA . SER A 1 122 ? 7.294 -0.749 -24.710 1.00 81.81 122 SER A CA 1
ATOM 929 C C . SER A 1 122 ? 6.041 -0.082 -24.127 1.00 81.81 122 SER A C 1
ATOM 931 O O . SER A 1 122 ? 5.998 0.223 -22.929 1.00 81.81 122 SER A O 1
ATOM 933 N N . LEU A 1 123 ? 4.978 0.053 -24.934 1.00 87.50 123 LEU A N 1
ATOM 934 C CA . LEU A 1 123 ? 3.710 0.646 -24.496 1.00 87.50 123 LEU A CA 1
ATOM 935 C C . LEU A 1 123 ? 3.051 -0.151 -23.364 1.00 87.50 123 LEU A C 1
ATOM 937 O O . LEU A 1 123 ? 2.632 0.441 -22.370 1.00 87.50 123 LEU A O 1
ATOM 941 N N . LEU A 1 124 ? 3.017 -1.486 -23.455 1.00 89.31 124 LEU A N 1
ATOM 942 C CA . LEU A 1 124 ? 2.436 -2.334 -22.406 1.00 89.31 124 LEU A CA 1
ATOM 943 C C . LEU A 1 124 ? 3.123 -2.103 -21.051 1.00 89.31 124 LEU A C 1
ATOM 945 O O . LEU A 1 124 ? 2.463 -1.937 -20.024 1.00 89.31 124 LEU A O 1
ATOM 949 N N . ARG A 1 125 ? 4.459 -2.057 -21.040 1.00 89.38 125 ARG A N 1
ATOM 950 C CA . ARG A 1 125 ? 5.239 -1.822 -19.818 1.00 89.38 125 ARG A CA 1
ATOM 951 C C . ARG A 1 125 ? 5.013 -0.419 -19.256 1.00 89.38 125 ARG A C 1
ATOM 953 O O . ARG A 1 125 ? 4.994 -0.262 -18.034 1.00 89.38 125 ARG A O 1
ATOM 960 N N . MET A 1 126 ? 4.852 0.578 -20.124 1.00 90.56 126 MET A N 1
ATOM 961 C CA . MET A 1 126 ? 4.541 1.949 -19.724 1.00 90.56 126 MET A CA 1
ATOM 962 C C . MET A 1 126 ? 3.166 2.029 -19.051 1.00 90.56 126 MET A C 1
ATOM 964 O O . MET A 1 126 ? 3.074 2.519 -17.925 1.00 90.56 126 MET A O 1
ATOM 968 N N . VAL A 1 127 ? 2.129 1.478 -19.689 1.00 93.75 127 VAL A N 1
ATOM 969 C CA . VAL A 1 127 ? 0.756 1.453 -19.157 1.00 93.75 127 VAL A CA 1
ATOM 970 C C . VAL A 1 127 ? 0.691 0.673 -17.846 1.00 93.75 127 VAL A C 1
ATOM 972 O O . VAL A 1 127 ? 0.153 1.176 -16.862 1.00 93.75 127 VAL A O 1
ATOM 975 N N . TRP A 1 128 ? 1.304 -0.514 -17.787 1.00 94.50 128 TRP A N 1
ATOM 976 C CA . TRP A 1 128 ? 1.380 -1.306 -16.557 1.00 94.50 128 TRP A CA 1
ATOM 977 C C . TRP A 1 128 ? 2.045 -0.522 -15.421 1.00 94.50 128 TRP A C 1
ATOM 979 O O . TRP A 1 128 ? 1.538 -0.491 -14.302 1.00 94.50 128 TRP A O 1
ATOM 989 N N . GLY A 1 129 ? 3.162 0.155 -15.709 1.00 92.62 129 GLY A N 1
ATOM 990 C CA . GLY A 1 129 ? 3.878 0.955 -14.718 1.00 92.62 129 GLY A CA 1
ATOM 991 C C . GLY A 1 129 ? 3.059 2.141 -14.211 1.00 92.62 129 GLY A C 1
ATOM 992 O O . GLY A 1 129 ? 3.105 2.445 -13.019 1.00 92.62 129 GLY A O 1
ATOM 993 N N . PHE A 1 130 ? 2.299 2.790 -15.093 1.00 95.56 130 PHE A N 1
ATOM 994 C CA . PHE A 1 130 ? 1.389 3.874 -14.735 1.00 95.56 130 PHE A CA 1
ATOM 995 C C . PHE A 1 130 ? 0.246 3.372 -13.846 1.00 95.56 130 PHE A C 1
ATOM 997 O O . PHE A 1 130 ? 0.069 3.879 -12.738 1.00 95.56 130 PHE A O 1
ATOM 1004 N N . LEU A 1 131 ? -0.470 2.330 -14.279 1.00 95.81 131 LEU A N 1
ATOM 1005 C CA . LEU A 1 131 ? -1.586 1.750 -13.529 1.00 95.81 131 LEU A CA 1
ATOM 1006 C C . LEU A 1 131 ? -1.145 1.239 -12.157 1.00 95.81 131 LEU A C 1
ATOM 1008 O O . LEU A 1 131 ? -1.772 1.570 -11.158 1.00 95.81 131 LEU A O 1
ATOM 1012 N N . HIS A 1 132 ? -0.033 0.503 -12.077 1.00 94.12 132 HIS A N 1
ATOM 1013 C CA . HIS A 1 132 ? 0.473 -0.023 -10.808 1.00 94.12 132 HIS A CA 1
ATOM 1014 C C . HIS A 1 132 ? 0.758 1.087 -9.784 1.00 94.12 132 HIS A C 1
ATOM 1016 O O . HIS A 1 132 ? 0.481 0.919 -8.598 1.00 94.12 132 HIS A O 1
ATOM 1022 N N . ARG A 1 133 ? 1.282 2.238 -10.231 1.00 94.62 133 ARG A N 1
ATOM 1023 C CA . ARG A 1 133 ? 1.542 3.392 -9.355 1.00 94.62 133 ARG A CA 1
ATOM 1024 C C . ARG A 1 133 ? 0.249 4.021 -8.852 1.00 94.62 133 ARG A C 1
ATOM 1026 O O . ARG A 1 133 ? 0.125 4.248 -7.654 1.00 94.62 133 ARG A O 1
ATOM 1033 N N . TRP A 1 134 ? -0.704 4.279 -9.744 1.00 97.00 134 TRP A N 1
ATOM 1034 C CA . TRP A 1 134 ? -1.968 4.915 -9.372 1.00 97.00 134 TRP A CA 1
ATOM 1035 C C . TRP A 1 134 ? -2.840 4.031 -8.492 1.00 97.00 134 TRP A C 1
ATOM 1037 O O . TRP A 1 134 ? -3.377 4.513 -7.499 1.00 97.00 134 TRP A O 1
ATOM 1047 N N . VAL A 1 135 ? -2.914 2.735 -8.797 1.00 96.44 135 VAL A N 1
ATOM 1048 C CA . VAL A 1 135 ? -3.591 1.761 -7.934 1.00 96.44 135 VAL A CA 1
ATOM 1049 C C . VAL A 1 135 ? -2.934 1.746 -6.553 1.00 96.44 135 VAL A C 1
ATOM 1051 O O . VAL A 1 135 ? -3.640 1.867 -5.561 1.00 96.44 135 VAL A O 1
ATOM 1054 N N . GLY A 1 136 ? -1.597 1.727 -6.476 1.00 95.38 136 GLY A N 1
ATOM 1055 C CA . GLY A 1 136 ? -0.880 1.808 -5.198 1.00 95.38 136 GLY A CA 1
ATOM 1056 C C . GLY A 1 136 ? -1.206 3.048 -4.373 1.00 95.38 136 GLY A C 1
ATOM 1057 O O . GLY A 1 136 ? -1.418 2.940 -3.168 1.00 95.38 136 GLY A O 1
ATOM 1058 N N . LEU A 1 137 ? -1.293 4.216 -5.013 1.00 95.75 137 LEU A N 1
ATOM 1059 C CA . LEU A 1 137 ? -1.700 5.451 -4.339 1.00 95.75 137 LEU A CA 1
ATOM 1060 C C . LEU A 1 137 ? -3.152 5.383 -3.850 1.00 95.75 137 LEU A C 1
ATOM 1062 O O . LEU A 1 137 ? -3.435 5.806 -2.731 1.00 95.75 137 LEU A O 1
ATOM 1066 N N . GLY A 1 138 ? -4.055 4.815 -4.652 1.00 97.56 138 GLY A N 1
ATOM 1067 C CA . GLY A 1 138 ? -5.453 4.610 -4.271 1.00 97.56 138 GLY A CA 1
ATOM 1068 C C . GLY A 1 138 ? -5.603 3.685 -3.063 1.00 97.56 138 GLY A C 1
ATOM 1069 O O . GLY A 1 138 ? -6.307 4.030 -2.115 1.00 97.56 138 GLY A O 1
ATOM 1070 N N . ILE A 1 139 ? -4.892 2.551 -3.046 1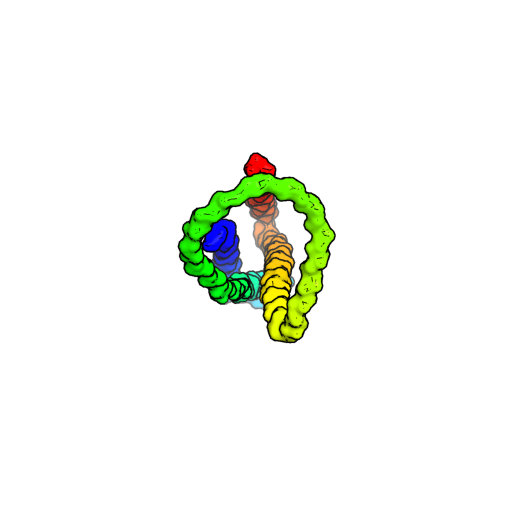.00 96.69 139 ILE A N 1
ATOM 1071 C CA . ILE A 1 139 ? -4.880 1.637 -1.894 1.00 96.69 139 ILE A CA 1
ATOM 1072 C C . ILE A 1 139 ? -4.331 2.339 -0.658 1.00 96.69 139 ILE A C 1
ATOM 1074 O O . ILE A 1 139 ? -4.912 2.204 0.414 1.00 96.69 139 ILE A O 1
ATOM 1078 N N . LEU A 1 140 ? -3.245 3.105 -0.790 1.00 94.19 140 LEU A N 1
ATOM 1079 C CA . LEU A 1 140 ? -2.665 3.837 0.334 1.00 94.19 140 LEU A CA 1
ATOM 1080 C C . LEU A 1 140 ? -3.658 4.848 0.930 1.00 94.19 140 LEU A C 1
ATOM 1082 O O . LEU A 1 140 ? -3.810 4.903 2.149 1.00 94.19 140 LEU A O 1
ATOM 1086 N N . ALA A 1 141 ? -4.367 5.607 0.089 1.00 95.88 141 ALA A N 1
ATOM 1087 C CA . ALA A 1 141 ? -5.396 6.541 0.542 1.00 95.88 141 ALA A CA 1
ATOM 1088 C C . ALA A 1 141 ? -6.553 5.816 1.251 1.00 95.88 141 ALA A C 1
ATOM 1090 O O . ALA A 1 141 ? -6.992 6.237 2.323 1.00 95.88 141 ALA A O 1
ATOM 1091 N N . LEU A 1 142 ? -7.006 4.689 0.695 1.00 95.81 142 LEU A N 1
ATOM 1092 C CA . LEU A 1 142 ? -8.081 3.892 1.281 1.00 95.81 142 LEU A CA 1
ATOM 1093 C C . LEU A 1 142 ? -7.660 3.229 2.601 1.00 95.81 142 LEU A C 1
ATOM 1095 O O . LEU A 1 142 ? -8.443 3.179 3.548 1.00 95.81 142 LEU A O 1
ATOM 1099 N N . ALA A 1 143 ? -6.410 2.777 2.698 1.00 94.62 143 ALA A N 1
ATOM 1100 C CA . ALA A 1 143 ? -5.829 2.254 3.928 1.00 94.62 143 ALA A CA 1
ATOM 1101 C C . ALA A 1 143 ? -5.759 3.337 5.015 1.00 94.62 143 ALA A C 1
ATOM 1103 O O . ALA A 1 143 ? -6.085 3.062 6.167 1.00 94.62 143 ALA A O 1
ATOM 1104 N N . TRP A 1 144 ? -5.413 4.576 4.651 1.00 94.12 144 TRP A N 1
ATOM 1105 C CA . TRP A 1 144 ? -5.410 5.711 5.579 1.00 94.12 144 TRP A CA 1
ATOM 1106 C C . TRP A 1 144 ? -6.813 6.026 6.105 1.00 94.12 144 TRP A C 1
ATOM 1108 O O . TRP A 1 144 ? -7.004 6.214 7.306 1.00 94.12 144 TRP A O 1
ATOM 1118 N N . TYR A 1 145 ? -7.811 6.022 5.219 1.00 95.31 145 TYR A N 1
ATOM 1119 C CA . TYR A 1 145 ? -9.213 6.196 5.594 1.00 95.31 145 TYR A CA 1
ATOM 1120 C C . TYR A 1 145 ? -9.721 5.059 6.496 1.00 95.31 145 TYR A C 1
ATOM 1122 O O . TYR A 1 145 ? -10.389 5.300 7.504 1.00 95.31 145 TYR A O 1
ATOM 1130 N N . THR A 1 146 ? -9.348 3.817 6.184 1.00 94.38 146 THR A N 1
ATOM 1131 C CA . THR A 1 146 ? -9.687 2.643 7.001 1.00 94.38 146 THR A CA 1
ATOM 1132 C C . THR A 1 146 ? -9.045 2.745 8.386 1.00 94.38 146 THR A C 1
ATOM 1134 O O . THR A 1 146 ? -9.719 2.540 9.389 1.00 94.38 146 THR A O 1
ATOM 1137 N N . ALA A 1 147 ? -7.774 3.148 8.476 1.00 93.62 147 ALA A N 1
ATOM 1138 C CA . ALA A 1 147 ? -7.110 3.383 9.758 1.00 93.62 147 ALA A CA 1
ATOM 1139 C C . ALA A 1 147 ? -7.811 4.485 10.570 1.00 93.62 147 ALA A C 1
ATOM 1141 O O . ALA A 1 147 ? -8.054 4.310 11.761 1.00 93.62 147 ALA A O 1
ATOM 1142 N N . HIS A 1 148 ? -8.192 5.591 9.924 1.00 94.25 148 HIS A N 1
ATOM 1143 C CA . HIS A 1 148 ? -8.905 6.690 10.574 1.00 94.25 148 HIS A CA 1
ATOM 1144 C C . HIS A 1 148 ? -10.240 6.258 11.180 1.00 94.25 148 HIS A C 1
ATOM 1146 O O . HIS A 1 148 ? -10.469 6.475 12.369 1.00 94.25 148 HIS A O 1
ATOM 1152 N N . THR A 1 149 ? -11.083 5.600 10.387 1.00 93.94 149 THR A N 1
ATOM 1153 C CA . THR A 1 149 ? -12.386 5.105 10.854 1.00 93.94 149 THR A CA 1
ATOM 1154 C C . THR A 1 149 ? -12.236 4.034 11.938 1.00 93.94 149 THR A C 1
ATOM 1156 O O . THR A 1 149 ? -12.963 4.060 12.927 1.00 93.94 149 THR A O 1
ATOM 1159 N N . GLY A 1 150 ? -11.240 3.149 11.832 1.00 91.12 150 GLY A N 1
ATOM 1160 C CA . GLY A 1 150 ? -10.965 2.135 12.856 1.00 91.12 150 GLY A CA 1
ATOM 1161 C C . GLY A 1 150 ? -10.530 2.734 14.195 1.00 91.12 150 GLY A C 1
ATOM 1162 O O . GLY A 1 150 ? -10.957 2.272 15.253 1.00 91.12 150 GLY A O 1
ATOM 1163 N N . ILE A 1 151 ? -9.725 3.799 14.166 1.00 92.19 151 ILE A N 1
ATOM 1164 C CA . ILE A 1 151 ? -9.318 4.526 15.376 1.00 92.19 151 ILE A CA 1
ATOM 1165 C C . ILE A 1 151 ? -10.508 5.229 16.017 1.00 92.19 151 ILE A C 1
ATOM 1167 O O . ILE A 1 151 ? -10.634 5.172 17.236 1.00 92.19 151 ILE A O 1
ATOM 1171 N N . GLN A 1 152 ? -11.386 5.853 15.229 1.00 91.81 152 GLN A N 1
ATOM 1172 C CA . GLN A 1 152 ? -12.601 6.480 15.757 1.00 91.81 152 GLN A CA 1
ATOM 1173 C C . GLN A 1 152 ? -13.488 5.459 16.474 1.00 91.81 152 GLN A C 1
ATOM 1175 O O . GLN A 1 152 ? -13.848 5.680 17.628 1.00 91.81 152 GLN A O 1
ATOM 1180 N N . LEU A 1 153 ? -13.740 4.301 15.851 1.00 90.50 153 LEU A N 1
ATOM 1181 C CA . LEU A 1 153 ? -14.501 3.208 16.470 1.00 90.50 153 LEU A CA 1
ATOM 1182 C C . LEU A 1 153 ? -13.843 2.699 17.760 1.00 90.50 153 LEU A C 1
ATOM 1184 O O . LEU A 1 153 ? -14.520 2.375 18.735 1.00 90.50 153 LEU A O 1
ATOM 1188 N N . TYR A 1 154 ? -12.511 2.630 17.786 1.00 88.69 154 TYR A N 1
ATOM 1189 C CA . TYR A 1 154 ? -11.773 2.259 18.989 1.00 88.69 154 TYR A CA 1
ATOM 1190 C C . TYR A 1 154 ? -11.918 3.314 20.098 1.00 88.69 154 TYR A C 1
ATOM 1192 O O . TYR A 1 154 ? -12.168 2.966 21.251 1.00 88.69 154 TYR A O 1
ATOM 1200 N N . GLN A 1 155 ? -11.773 4.598 19.766 1.00 91.38 155 GLN A N 1
ATOM 1201 C CA . GLN A 1 155 ? -11.908 5.703 20.717 1.00 91.38 155 GLN A CA 1
ATOM 1202 C C . GLN A 1 155 ? -13.315 5.771 21.306 1.00 91.38 155 GLN A C 1
ATOM 1204 O O . GLN A 1 155 ? -13.441 5.959 22.511 1.00 91.38 155 GLN A O 1
ATOM 1209 N N . GLU A 1 156 ? -14.346 5.573 20.486 1.00 89.69 156 GLU A N 1
ATOM 1210 C CA . GLU A 1 156 ? -15.741 5.516 20.927 1.00 89.69 156 GLU A CA 1
ATOM 1211 C C . GLU A 1 156 ? -15.976 4.340 21.883 1.00 89.69 156 GLU A C 1
ATOM 1213 O O . GLU A 1 156 ? -16.608 4.494 22.921 1.00 89.69 156 GLU A O 1
ATOM 1218 N N . ARG A 1 157 ? -15.398 3.169 21.587 1.00 87.94 157 ARG A N 1
ATOM 1219 C CA . ARG A 1 157 ? -15.578 1.963 22.407 1.00 87.94 157 ARG A CA 1
ATOM 1220 C C . ARG A 1 157 ? -14.873 2.008 23.763 1.00 87.94 157 ARG A C 1
ATOM 1222 O O . ARG A 1 157 ? -15.343 1.372 24.702 1.00 87.94 157 ARG A O 1
ATOM 1229 N N . TYR A 1 158 ? -13.718 2.661 23.847 1.00 90.50 158 TYR A N 1
ATOM 1230 C CA . TYR A 1 158 ? -12.859 2.626 25.038 1.00 90.50 158 TYR A CA 1
ATOM 1231 C C . TYR A 1 158 ? -12.690 3.988 25.720 1.00 90.50 158 TYR A C 1
ATOM 1233 O O . TYR A 1 158 ? -11.897 4.090 26.653 1.00 90.50 158 TYR A O 1
ATOM 1241 N N . GLU A 1 159 ? -13.367 5.028 25.226 1.00 93.69 159 GLU A N 1
ATOM 1242 C CA . GLU A 1 159 ? -13.278 6.420 25.699 1.00 93.69 159 GLU A CA 1
ATOM 1243 C C . GLU A 1 159 ? -11.831 6.946 25.807 1.00 93.69 159 GLU A C 1
ATOM 1245 O O . GLU A 1 159 ? -11.512 7.842 26.586 1.00 93.69 159 GLU A O 1
ATOM 1250 N N . ASN A 1 160 ? -10.916 6.391 25.004 1.00 92.94 160 ASN A N 1
ATOM 1251 C CA . ASN A 1 160 ? -9.484 6.656 25.113 1.00 92.94 160 ASN A CA 1
ATOM 1252 C C . ASN A 1 160 ? -8.951 7.381 23.877 1.00 92.94 160 ASN A C 1
ATOM 1254 O O . ASN A 1 160 ? -8.430 6.775 22.936 1.00 92.94 160 ASN A O 1
ATOM 1258 N N . GLN A 1 161 ? -9.040 8.709 23.903 1.00 93.19 161 GLN A N 1
ATOM 1259 C CA . GLN A 1 161 ? -8.553 9.554 22.813 1.00 93.19 161 GLN A CA 1
ATOM 1260 C C . GLN A 1 161 ? -7.024 9.525 22.662 1.00 93.19 161 GLN A C 1
ATOM 1262 O O . GLN A 1 161 ? -6.521 9.655 21.543 1.00 93.19 161 GLN A O 1
ATOM 1267 N N . ALA A 1 162 ? -6.290 9.300 23.759 1.00 93.38 162 ALA A N 1
ATOM 1268 C CA . ALA A 1 162 ? -4.831 9.369 23.791 1.00 93.38 162 ALA A CA 1
ATOM 1269 C C . ALA A 1 162 ? -4.173 8.349 22.851 1.00 93.38 162 ALA A C 1
ATOM 1271 O O . ALA A 1 162 ? -3.202 8.681 22.173 1.00 93.38 162 ALA A O 1
ATOM 1272 N N . LEU A 1 163 ? -4.727 7.136 22.745 1.00 88.50 163 LEU A N 1
ATOM 1273 C CA . LEU A 1 163 ? -4.196 6.106 21.846 1.00 88.50 163 LEU A CA 1
ATOM 1274 C C . LEU A 1 163 ? -4.328 6.484 20.365 1.00 88.50 163 LEU A C 1
ATOM 1276 O O . LEU A 1 163 ? -3.406 6.239 19.589 1.00 88.50 163 LEU A O 1
ATOM 1280 N N . GLY A 1 164 ? -5.431 7.129 19.973 1.00 90.38 164 GLY A N 1
ATOM 1281 C CA . GLY A 1 164 ? -5.601 7.611 18.600 1.00 90.38 164 GLY A CA 1
ATOM 1282 C C . GLY A 1 164 ? -4.636 8.746 18.256 1.00 90.38 164 GLY A C 1
ATOM 1283 O O . GLY A 1 164 ? -4.029 8.734 17.186 1.00 90.38 164 GLY A O 1
ATOM 1284 N N . ILE A 1 165 ? -4.428 9.689 19.182 1.00 92.56 165 ILE A N 1
ATOM 1285 C CA . ILE A 1 165 ? -3.431 10.760 19.022 1.00 92.56 165 ILE A CA 1
ATOM 1286 C C . ILE A 1 165 ? -2.029 10.157 18.887 1.00 92.56 165 ILE A C 1
ATOM 1288 O O . ILE A 1 165 ? -1.302 10.494 17.952 1.00 92.56 165 ILE A O 1
ATOM 1292 N N . LEU A 1 166 ? -1.670 9.230 19.779 1.00 93.44 166 LEU A N 1
ATOM 1293 C CA . LEU A 1 166 ? -0.376 8.551 19.759 1.00 93.44 166 LEU A CA 1
ATOM 1294 C C . LEU A 1 166 ? -0.131 7.841 18.422 1.00 93.44 166 LEU A C 1
ATOM 1296 O O . LEU A 1 166 ? 0.947 7.981 17.845 1.00 93.44 166 LEU A O 1
ATOM 1300 N N . PHE A 1 167 ? -1.134 7.128 17.903 1.00 92.19 167 PHE A N 1
ATOM 1301 C CA . PHE A 1 167 ? -1.045 6.479 16.597 1.00 92.19 167 PHE A CA 1
ATOM 1302 C C . PHE A 1 167 ? -0.719 7.483 15.485 1.00 92.19 167 PHE A C 1
ATOM 1304 O O . PHE A 1 167 ? 0.216 7.264 14.715 1.00 92.19 167 PHE A O 1
ATOM 1311 N N . TRP A 1 168 ? -1.450 8.599 15.407 1.00 93.75 168 TRP A N 1
ATOM 1312 C CA . TRP A 1 168 ? -1.258 9.584 14.340 1.00 93.75 168 TRP A CA 1
ATOM 1313 C C . TRP A 1 168 ? 0.084 10.303 14.422 1.00 93.75 168 TRP A C 1
ATOM 1315 O O . TRP A 1 168 ? 0.689 10.580 13.383 1.00 93.75 168 TRP A O 1
ATOM 1325 N N . VAL A 1 169 ? 0.579 10.555 15.635 1.00 94.31 169 VAL A N 1
ATOM 1326 C CA . VAL A 1 169 ? 1.928 11.088 15.856 1.00 94.31 169 VAL A CA 1
ATOM 1327 C C . VAL A 1 169 ? 2.972 10.121 15.300 1.00 94.31 169 VAL A C 1
ATOM 1329 O O . VAL A 1 169 ? 3.792 10.523 14.474 1.00 94.31 169 VAL A O 1
ATOM 1332 N N . LEU A 1 170 ? 2.907 8.838 15.669 1.00 92.75 170 LEU A N 1
ATOM 1333 C CA . LEU A 1 170 ? 3.853 7.826 15.189 1.00 92.75 170 LEU A CA 1
ATOM 1334 C C . LEU A 1 170 ? 3.785 7.642 13.666 1.00 92.75 170 LEU A C 1
ATOM 1336 O O . LEU A 1 170 ? 4.822 7.631 13.000 1.00 92.75 170 LEU A O 1
ATOM 1340 N N . ALA A 1 171 ? 2.579 7.563 13.098 1.00 90.50 171 ALA A N 1
ATOM 1341 C CA . ALA A 1 171 ? 2.378 7.431 11.656 1.00 90.50 171 ALA A CA 1
ATOM 1342 C C . ALA A 1 171 ? 2.959 8.630 10.886 1.00 90.50 171 ALA A C 1
ATOM 1344 O O . ALA A 1 171 ? 3.653 8.452 9.881 1.00 90.50 171 ALA A O 1
ATOM 1345 N N . SER A 1 172 ? 2.736 9.849 11.386 1.00 90.62 172 SER A N 1
ATOM 1346 C CA . SER A 1 172 ? 3.257 11.081 10.783 1.00 90.62 172 SER A CA 1
ATOM 1347 C C . SER A 1 172 ? 4.777 11.173 10.891 1.00 90.62 172 SER A C 1
ATOM 1349 O O . SER A 1 172 ? 5.432 11.562 9.926 1.00 90.62 172 SER A O 1
ATOM 1351 N N . MET A 1 173 ? 5.357 10.762 12.025 1.00 93.75 173 MET A N 1
ATOM 1352 C CA . MET A 1 173 ? 6.810 10.687 12.194 1.00 93.75 173 MET A CA 1
ATOM 1353 C C . MET A 1 173 ? 7.433 9.721 11.183 1.00 93.75 173 MET A C 1
ATOM 1355 O O . MET A 1 173 ? 8.351 10.107 10.463 1.00 93.75 173 MET A O 1
ATOM 1359 N N . MET A 1 174 ? 6.899 8.500 11.060 1.00 89.19 174 MET A N 1
ATOM 1360 C CA . MET A 1 174 ? 7.395 7.514 10.092 1.00 89.19 174 MET A CA 1
ATOM 1361 C C . MET A 1 174 ? 7.275 8.016 8.647 1.00 89.19 174 MET A C 1
ATOM 1363 O O . MET A 1 174 ? 8.238 7.928 7.880 1.00 89.19 174 MET A O 1
ATOM 1367 N N . GLY A 1 175 ? 6.121 8.578 8.276 1.00 89.12 175 GLY A N 1
ATOM 1368 C CA . GLY A 1 175 ? 5.898 9.147 6.945 1.00 89.12 175 GLY A CA 1
ATOM 1369 C C . GLY A 1 175 ? 6.846 10.310 6.638 1.00 89.12 175 GLY A C 1
ATOM 1370 O O . GLY A 1 175 ? 7.460 10.347 5.570 1.00 89.12 175 GLY A O 1
ATOM 1371 N N . GLY A 1 176 ? 7.033 11.217 7.599 1.00 90.44 176 GLY A N 1
ATOM 1372 C CA . GLY A 1 176 ? 7.950 12.349 7.493 1.00 90.44 176 GLY A CA 1
ATOM 1373 C C . GLY A 1 176 ? 9.407 11.916 7.331 1.00 90.44 176 GLY A C 1
ATOM 1374 O O . GLY A 1 176 ? 10.105 12.431 6.457 1.00 90.44 176 GLY A O 1
ATOM 1375 N N . THR A 1 177 ? 9.863 10.925 8.103 1.00 90.94 177 THR A N 1
ATOM 1376 C CA . THR A 1 177 ? 11.221 10.375 7.972 1.00 90.94 177 THR A CA 1
ATOM 1377 C C . THR A 1 177 ? 11.449 9.759 6.592 1.00 90.94 177 THR A C 1
ATOM 1379 O O . THR A 1 177 ? 12.472 10.034 5.965 1.00 90.94 177 THR A O 1
ATOM 1382 N N . LEU A 1 178 ? 10.499 8.974 6.071 1.00 87.94 178 LEU A N 1
ATOM 1383 C CA . LEU A 1 178 ? 10.612 8.378 4.734 1.00 87.94 178 LEU A CA 1
ATOM 1384 C C . LEU A 1 178 ? 10.647 9.438 3.626 1.00 87.94 178 LEU A C 1
ATOM 1386 O O . LEU A 1 178 ? 11.445 9.328 2.688 1.00 87.94 178 LEU A O 1
ATOM 1390 N N . LEU A 1 179 ? 9.821 10.481 3.739 1.00 89.75 179 LEU A N 1
ATOM 1391 C CA . LEU A 1 179 ? 9.820 11.597 2.796 1.00 89.75 179 LEU A CA 1
ATOM 1392 C C . LEU A 1 179 ? 11.163 12.337 2.815 1.00 89.75 179 LEU A C 1
ATOM 1394 O O . LEU A 1 179 ? 11.754 12.555 1.757 1.00 89.75 179 LEU A O 1
ATOM 1398 N N . MET A 1 180 ? 11.679 12.656 4.005 1.00 93.00 180 MET A N 1
ATOM 1399 C CA . MET A 1 180 ? 12.977 13.315 4.170 1.00 93.00 180 MET A CA 1
ATOM 1400 C C . MET A 1 180 ? 14.120 12.487 3.582 1.00 93.00 180 MET A C 1
ATOM 1402 O O . MET A 1 180 ? 14.926 13.023 2.824 1.00 93.00 180 MET A O 1
ATOM 1406 N N . LEU A 1 181 ? 14.161 11.176 3.846 1.00 89.25 181 LEU A N 1
ATOM 1407 C CA . LEU A 1 181 ? 15.155 10.272 3.255 1.00 89.25 181 LEU A CA 1
ATOM 1408 C C . LEU A 1 181 ? 15.070 10.248 1.724 1.00 89.25 181 LEU A C 1
ATOM 1410 O O . LEU A 1 181 ? 16.098 10.241 1.047 1.00 89.25 181 LEU A O 1
ATOM 1414 N N . THR A 1 182 ? 13.857 10.278 1.171 1.00 87.62 182 THR A N 1
ATOM 1415 C CA . THR A 1 182 ? 13.637 10.283 -0.282 1.00 87.62 182 THR A CA 1
ATOM 1416 C C . THR A 1 182 ? 14.138 11.579 -0.922 1.00 87.62 182 THR A C 1
ATOM 1418 O O . THR A 1 182 ? 14.846 11.539 -1.932 1.00 87.62 182 THR A O 1
ATOM 1421 N N . VAL A 1 183 ? 13.813 12.731 -0.329 1.00 92.12 183 VAL A N 1
ATOM 1422 C CA . VAL A 1 183 ? 14.293 14.044 -0.788 1.00 92.12 183 VAL A CA 1
ATOM 1423 C C . VAL A 1 183 ? 15.815 14.118 -0.683 1.00 92.12 183 VAL A C 1
ATOM 1425 O O . VAL A 1 183 ? 16.477 14.478 -1.656 1.00 92.12 183 VAL A O 1
ATOM 1428 N N . TYR A 1 184 ? 16.375 13.708 0.456 1.00 94.19 184 TYR A N 1
ATOM 1429 C CA . TYR A 1 184 ? 17.815 13.672 0.691 1.00 94.19 184 TYR A CA 1
ATOM 1430 C C . TYR A 1 184 ? 18.539 12.821 -0.362 1.00 94.19 184 TYR A C 1
ATOM 1432 O O . TYR A 1 184 ? 19.462 13.305 -1.017 1.00 94.19 184 TYR A O 1
ATOM 1440 N N . ALA A 1 185 ? 18.080 11.589 -0.606 1.00 89.94 185 ALA A N 1
ATOM 1441 C CA . ALA A 1 185 ? 18.680 10.701 -1.601 1.00 89.94 185 ALA A CA 1
ATOM 1442 C C . ALA A 1 185 ? 18.684 11.319 -3.010 1.00 89.94 185 ALA A C 1
ATOM 1444 O O . ALA A 1 185 ? 19.691 11.245 -3.715 1.00 89.94 185 ALA A O 1
ATOM 1445 N N . LYS A 1 186 ? 17.587 11.979 -3.404 1.00 89.50 186 LYS A N 1
ATOM 1446 C CA . LYS A 1 186 ? 17.474 12.639 -4.711 1.00 89.50 186 LYS A CA 1
ATOM 1447 C C . LYS A 1 186 ? 18.421 13.834 -4.843 1.00 89.50 186 LYS A C 1
ATOM 1449 O O . LYS A 1 186 ? 19.073 13.985 -5.873 1.00 89.50 186 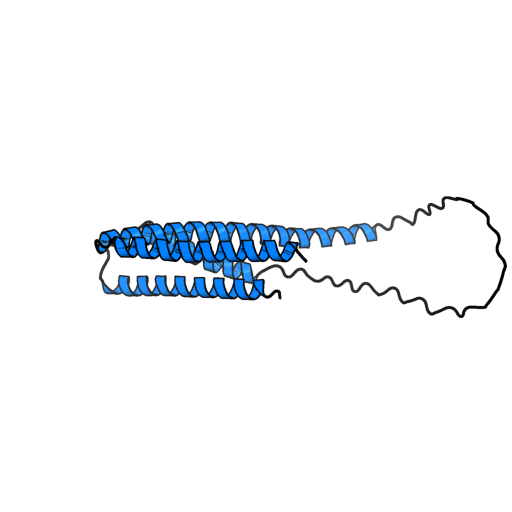LYS A O 1
ATOM 1454 N N . LEU A 1 187 ? 18.533 14.662 -3.803 1.00 93.56 187 LEU A N 1
ATOM 1455 C CA . LEU A 1 187 ? 19.436 15.818 -3.801 1.00 93.56 187 LEU A CA 1
ATOM 1456 C C . LEU A 1 187 ? 20.910 15.407 -3.914 1.00 93.56 187 LEU A C 1
ATOM 1458 O O . LEU A 1 187 ? 21.680 16.091 -4.583 1.00 93.56 187 LEU A O 1
ATOM 1462 N N . PHE A 1 188 ? 21.305 14.291 -3.296 1.00 94.50 188 PHE A N 1
ATOM 1463 C CA . PHE A 1 188 ? 22.681 13.791 -3.369 1.00 94.50 188 PHE A CA 1
ATOM 1464 C C . PHE A 1 188 ? 23.014 13.097 -4.693 1.00 94.50 188 PHE A C 1
ATOM 1466 O O . PHE A 1 188 ? 24.160 13.167 -5.130 1.00 94.50 188 PHE A O 1
ATOM 1473 N N . GLN A 1 189 ? 22.042 12.462 -5.352 1.00 92.25 189 GLN A N 1
ATOM 1474 C CA . GLN A 1 189 ? 22.258 11.861 -6.672 1.00 92.25 189 GLN A CA 1
ATOM 1475 C C . GLN A 1 189 ? 22.531 12.904 -7.759 1.00 92.25 189 GLN A C 1
ATOM 1477 O O . GLN A 1 189 ? 23.351 12.646 -8.626 1.00 92.25 189 GLN A O 1
ATOM 1482 N N . ASN A 1 190 ? 21.925 14.091 -7.677 1.00 87.44 190 ASN A N 1
ATOM 1483 C CA . ASN A 1 190 ? 22.132 15.163 -8.659 1.00 87.44 190 ASN A CA 1
ATOM 1484 C C . ASN A 1 190 ? 23.508 15.852 -8.566 1.00 87.44 190 ASN A C 1
ATOM 1486 O O . ASN A 1 190 ? 23.820 16.689 -9.407 1.00 87.44 190 ASN A O 1
ATOM 1490 N N . LYS A 1 191 ? 24.300 15.571 -7.523 1.00 86.75 191 LYS A N 1
ATOM 1491 C CA . LYS A 1 191 ? 25.632 16.170 -7.326 1.00 86.75 191 LYS A CA 1
ATOM 1492 C C . LYS A 1 191 ? 26.779 15.332 -7.905 1.00 86.75 191 LYS A C 1
ATOM 1494 O O . LYS A 1 191 ? 27.921 15.774 -7.820 1.00 86.75 191 LYS A O 1
ATOM 1499 N N . LYS A 1 192 ? 26.496 14.131 -8.411 1.00 70.38 192 LYS A N 1
ATOM 1500 C CA . LYS A 1 192 ? 27.462 13.249 -9.078 1.00 70.38 192 LYS A CA 1
ATOM 1501 C C . LYS A 1 192 ? 27.203 13.250 -10.573 1.00 70.38 192 LYS A C 1
ATOM 1503 O O . LYS A 1 192 ? 28.204 13.162 -11.308 1.00 70.38 192 LYS A O 1
#

Organism: NCBI:txid265537

Secondary structure (DSSP, 8-state):
--HHHHHHHHHHHHHHHHHHHHHHHHHHHHHHTT-TT----HHHHHHHHHHHHHHHHHHHHHT---------------------------------------------TTHHHHHHHHHHHHHHHHHHHHHHHHHHHHHHHHHHHHHHHHHHHHHHHH--HHHHHHHHHHHHHHHHHHHHHHHHHHHHHTT-

Foldseek 3Di:
DDPVLVVVLVVLVVVLVVLVVVVVVVVVVCVPPPPPVVPVDPLVVLSVVLNVLSVVLSVLVVVQPPLPPPPPPPVPPPPPDDDPDDDDDDDDDDDDDDDDDPDPDDPDVVVVVVVVVNVVSVVVNVVSVVVSVVSVVVSVVSVVVSLVVVVVVVCVVPVDVPVVVVVVVVVVVVVVVVVVVVVVVVVVVVVD

InterPro domains:
  IPR045879 Cytochrome b561, DM13 and DOMON domain-containing protein At5g54830 [PTHR47281] (116-182)

pLDDT: mean 80.99, std 15.36, range [49.09, 97.56]